Protein AF-A0A6V8E7A0-F1 (afdb_monomer_lite)

Radius of gyration: 18.8 Å; chains: 1; bounding box: 48×37×52 Å

pLDDT: mean 93.4, std 9.04, range [53.56, 98.88]

Foldseek 3Di:
DDKDKDADDLFFNIKIKDKDKDKDFADLVRLCPDFLSVVQNSPQRIKIKIKIWMWTHTQFLQAWIKIKMKMKMAGDVNPDVRRIAIWMWMFTAHLFDDLVLLLLLQVLLVVLQVVAPLHDSVVQQVVQLVQQADVVVLFGLHLGTGTDDRRAPPHDVRRVSSRVSSVVCPCVSRVVRSVVGSPDDDDPVSSLSSQASLVSQVSCLVPRDPQLVVQVVDPHDNCRSCSNRRPHHDDDDPDDDDPPDSSVVRRVCRNPHDDSNPD

Structure (mmCIF, N/CA/C/O backbone):
data_AF-A0A6V8E7A0-F1
#
_entry.id   AF-A0A6V8E7A0-F1
#
loop_
_atom_site.group_PDB
_atom_site.id
_atom_site.type_symbol
_atom_site.label_atom_id
_atom_site.label_alt_id
_atom_site.label_comp_id
_atom_site.label_asym_id
_atom_site.label_entity_id
_atom_site.label_seq_id
_atom_site.pdbx_PDB_ins_code
_atom_site.Cartn_x
_atom_site.Cartn_y
_atom_site.Cartn_z
_atom_site.occupancy
_atom_site.B_iso_or_equiv
_atom_site.auth_seq_id
_atom_site.auth_comp_id
_atom_site.auth_asym_id
_atom_site.auth_atom_id
_atom_site.pdbx_PDB_model_num
ATOM 1 N N . GLY A 1 1 ? 7.216 16.817 -10.786 1.00 86.50 1 GLY A N 1
ATOM 2 C CA . GLY A 1 1 ? 6.056 16.052 -10.280 1.00 86.50 1 GLY A CA 1
ATOM 3 C C . GLY A 1 1 ? 4.972 16.976 -9.750 1.00 86.50 1 GLY A C 1
ATOM 4 O O . GLY A 1 1 ? 5.206 18.176 -9.655 1.00 86.50 1 GLY A O 1
ATOM 5 N N . ARG A 1 2 ? 3.803 16.430 -9.405 1.00 93.44 2 ARG A N 1
ATOM 6 C CA . ARG A 1 2 ? 2.660 17.129 -8.805 1.00 93.44 2 ARG A CA 1
ATOM 7 C C . ARG A 1 2 ? 2.172 16.344 -7.589 1.00 93.44 2 ARG A C 1
ATOM 9 O O . ARG A 1 2 ? 1.739 15.207 -7.730 1.00 93.44 2 ARG A O 1
ATOM 16 N N . SER A 1 3 ? 2.207 16.973 -6.421 1.00 93.94 3 SER A N 1
ATOM 17 C CA . SER A 1 3 ? 1.626 16.429 -5.192 1.00 93.94 3 SER A CA 1
ATOM 18 C C . SER A 1 3 ? 0.247 17.027 -4.961 1.00 93.94 3 SER A C 1
ATOM 20 O O . SER A 1 3 ? 0.091 18.248 -5.020 1.00 93.94 3 SER A O 1
ATOM 22 N N . ARG A 1 4 ? -0.747 16.183 -4.692 1.00 96.06 4 ARG A N 1
ATOM 23 C CA . ARG A 1 4 ? -2.067 16.595 -4.208 1.00 96.06 4 ARG A CA 1
ATOM 24 C C . ARG A 1 4 ? -2.246 15.993 -2.829 1.00 96.06 4 ARG A C 1
ATOM 26 O O . ARG A 1 4 ? -2.329 14.778 -2.713 1.00 96.06 4 ARG A O 1
ATOM 33 N N . VAL A 1 5 ? -2.250 16.836 -1.807 1.00 93.62 5 VAL A N 1
ATOM 34 C CA . VAL A 1 5 ? -2.365 16.415 -0.411 1.00 93.62 5 VAL A CA 1
ATOM 35 C C . VAL A 1 5 ? -3.463 17.236 0.235 1.00 93.62 5 VAL A C 1
ATOM 37 O O . VAL A 1 5 ? -3.542 18.442 -0.005 1.00 93.62 5 VAL A O 1
ATOM 40 N N . PHE A 1 6 ? -4.288 16.592 1.047 1.00 93.56 6 PHE A N 1
ATOM 41 C CA . PHE A 1 6 ? -5.144 17.283 1.999 1.00 93.56 6 PHE A CA 1
ATOM 42 C C . PHE A 1 6 ? -5.157 16.528 3.328 1.00 93.56 6 PHE A C 1
ATOM 44 O O . PHE A 1 6 ? -4.848 15.335 3.388 1.00 93.56 6 PHE A O 1
ATOM 51 N N . SER A 1 7 ? -5.501 17.250 4.384 1.00 93.06 7 SER A N 1
ATOM 52 C CA . SER A 1 7 ? -5.596 16.749 5.752 1.00 93.06 7 SER A CA 1
ATOM 53 C C . SER A 1 7 ? -6.877 17.281 6.384 1.00 93.06 7 SER A C 1
ATOM 55 O O . SER A 1 7 ? -7.440 18.253 5.884 1.00 93.06 7 SER A O 1
ATOM 57 N N . GLU A 1 8 ? -7.302 16.657 7.480 1.00 92.50 8 GLU A N 1
ATOM 58 C CA . GLU A 1 8 ? -8.438 17.100 8.301 1.00 92.50 8 GLU A CA 1
ATOM 59 C C . GLU A 1 8 ? -9.783 17.103 7.546 1.00 92.50 8 GLU A C 1
ATOM 61 O O . GLU A 1 8 ? -10.647 17.942 7.786 1.00 92.50 8 GLU A O 1
ATOM 66 N N . GLY A 1 9 ? -9.975 16.156 6.620 1.00 94.38 9 GLY A N 1
ATOM 67 C CA . GLY A 1 9 ? -11.267 15.936 5.969 1.00 94.38 9 GLY A CA 1
ATOM 68 C C . GLY A 1 9 ? -12.197 15.031 6.781 1.00 94.38 9 GLY A C 1
ATOM 69 O O . GLY A 1 9 ? -11.761 14.275 7.647 1.00 94.38 9 GLY A O 1
ATOM 70 N N . GLU A 1 10 ? -13.492 15.064 6.454 1.00 95.06 10 GLU A N 1
ATOM 71 C CA . GLU A 1 10 ? -14.517 14.259 7.141 1.00 95.06 10 GLU A CA 1
ATOM 72 C C . GLU A 1 10 ? -14.332 12.749 6.918 1.00 95.06 10 GLU A C 1
ATOM 74 O O . GLU A 1 10 ? -14.454 11.952 7.846 1.00 95.06 10 GLU A O 1
ATOM 79 N N . VAL A 1 11 ? -14.010 12.352 5.682 1.00 97.00 11 VAL A N 1
ATOM 80 C CA . VAL A 1 11 ? -13.816 10.940 5.307 1.00 97.00 11 VAL A CA 1
ATOM 81 C C . VAL A 1 11 ? -12.362 10.519 5.471 1.00 97.00 11 VAL A C 1
ATOM 83 O O . VAL A 1 11 ? -12.075 9.472 6.050 1.00 97.00 11 VAL A O 1
ATOM 86 N N . PHE A 1 12 ? -11.438 11.337 4.974 1.00 97.69 12 PHE A N 1
ATOM 87 C CA . PHE A 1 12 ? -10.007 11.081 5.052 1.00 97.69 12 PHE A CA 1
ATOM 88 C C . PHE A 1 12 ? -9.359 12.059 6.018 1.00 97.69 12 PHE A C 1
ATOM 90 O O . PHE A 1 12 ? -9.397 13.271 5.813 1.00 97.69 12 PHE A O 1
ATOM 97 N N . GLU A 1 13 ? -8.711 11.514 7.042 1.00 94.81 13 GLU A N 1
ATOM 98 C CA . GLU A 1 13 ? -7.960 12.318 8.006 1.00 94.81 13 GLU A CA 1
ATOM 99 C C . GLU A 1 13 ? -6.702 12.910 7.359 1.00 94.81 13 GLU A C 1
ATOM 101 O O . GLU A 1 13 ? -6.292 14.031 7.654 1.00 94.81 13 GLU A O 1
ATOM 106 N N . LYS A 1 14 ? -6.113 12.154 6.432 1.00 95.81 14 LYS A N 1
ATOM 107 C CA . LYS A 1 14 ? -5.076 12.598 5.512 1.00 95.81 14 LYS A CA 1
ATOM 108 C C . LYS A 1 14 ? -5.276 11.851 4.204 1.00 95.81 14 LYS A C 1
ATOM 110 O O . LYS A 1 14 ? -5.764 10.728 4.196 1.00 95.81 14 LYS A O 1
ATOM 115 N N . ALA A 1 15 ? -4.894 12.455 3.098 1.00 96.62 15 ALA A N 1
ATOM 116 C CA . ALA A 1 15 ? -4.819 11.771 1.823 1.00 96.62 15 ALA A CA 1
ATOM 117 C C . ALA A 1 15 ? -3.755 12.443 0.978 1.00 96.62 15 ALA A C 1
ATOM 119 O O . ALA A 1 15 ? -3.679 13.674 0.919 1.00 96.62 15 ALA A O 1
ATOM 120 N N . GLY A 1 16 ? -2.955 11.643 0.289 1.00 97.12 16 GLY A N 1
ATOM 121 C CA . GLY A 1 16 ? -2.074 12.175 -0.728 1.00 97.12 16 GLY A CA 1
ATOM 122 C C . GLY A 1 16 ? -2.023 11.298 -1.958 1.00 97.12 16 GLY A C 1
ATOM 123 O O . GLY A 1 16 ? -2.021 10.074 -1.880 1.00 97.12 16 GLY A O 1
ATOM 124 N N . VAL A 1 17 ? -1.981 11.973 -3.100 1.00 97.56 17 VAL A N 1
ATOM 125 C CA . VAL A 1 17 ? -1.836 11.395 -4.430 1.00 97.56 17 VAL A CA 1
ATOM 126 C C . VAL A 1 17 ? -0.738 12.183 -5.128 1.00 97.56 17 VAL A C 1
ATOM 128 O O . VAL A 1 17 ? -0.879 13.373 -5.428 1.00 97.56 17 VAL A O 1
ATOM 131 N N . ASN A 1 18 ? 0.390 11.523 -5.343 1.00 95.38 18 ASN A N 1
ATOM 132 C CA . ASN A 1 18 ? 1.596 12.107 -5.896 1.00 95.38 18 ASN A CA 1
ATOM 133 C C . ASN A 1 18 ? 1.864 11.529 -7.276 1.00 95.38 18 ASN A C 1
ATOM 135 O O . ASN A 1 18 ? 1.834 10.319 -7.462 1.00 95.38 18 ASN A O 1
ATOM 139 N N . VAL A 1 19 ? 2.209 12.405 -8.214 1.00 95.50 19 VAL A N 1
ATOM 140 C CA . VAL A 1 19 ? 2.818 12.026 -9.487 1.00 95.50 19 VAL A CA 1
ATOM 141 C C . VAL A 1 19 ? 4.234 12.576 -9.520 1.00 95.50 19 VAL A C 1
ATOM 143 O O . VAL A 1 19 ? 4.449 13.773 -9.306 1.00 95.50 19 VAL A O 1
ATOM 146 N N . SER A 1 20 ? 5.215 11.735 -9.806 1.00 91.12 20 SER A N 1
ATOM 147 C CA . SER A 1 20 ? 6.605 12.135 -10.005 1.00 91.12 20 SER A CA 1
ATOM 148 C C . SER A 1 20 ? 7.031 11.882 -11.449 1.00 91.12 20 SER A C 1
ATOM 150 O O . SER A 1 20 ? 6.577 10.956 -12.111 1.00 91.12 20 SER A O 1
ATOM 152 N N . VAL A 1 21 ? 7.889 12.770 -11.942 1.00 92.50 21 VAL A N 1
ATOM 153 C CA . VAL A 1 21 ? 8.619 12.628 -13.202 1.00 92.50 21 VAL A CA 1
ATOM 154 C C . VAL A 1 21 ? 10.008 13.143 -12.874 1.00 92.50 21 VAL A C 1
ATOM 156 O O . VAL A 1 21 ? 10.140 14.300 -12.454 1.00 92.50 21 VAL A O 1
ATOM 159 N N . VAL A 1 22 ? 10.993 12.259 -12.933 1.00 87.94 22 VAL A N 1
ATOM 160 C CA . VAL A 1 22 ? 12.374 12.497 -12.524 1.00 87.94 22 VAL A CA 1
ATOM 161 C C . VAL A 1 22 ? 13.272 12.013 -13.647 1.00 87.94 22 VAL A C 1
ATOM 163 O O . VAL A 1 22 ? 13.072 10.932 -14.186 1.00 87.94 22 VAL A O 1
ATOM 166 N N . GLN A 1 23 ? 14.259 12.826 -13.986 1.00 90.06 23 GLN A N 1
ATOM 167 C CA . GLN A 1 23 ? 15.287 12.496 -14.959 1.00 90.06 23 GLN A CA 1
ATOM 168 C C . GLN A 1 23 ? 16.629 12.972 -14.417 1.00 90.06 23 GLN A C 1
ATOM 170 O O . GLN A 1 23 ? 16.686 13.963 -13.679 1.00 90.06 23 GLN A O 1
ATOM 175 N N . GLY A 1 24 ? 17.701 12.281 -14.772 1.00 87.25 24 GLY A N 1
ATOM 176 C CA . GLY A 1 24 ? 19.039 12.660 -14.343 1.00 87.25 24 GLY A CA 1
ATOM 177 C C . GLY A 1 24 ? 20.076 11.615 -14.702 1.00 87.25 24 GLY A C 1
ATOM 178 O O . GLY A 1 24 ? 19.867 10.797 -15.591 1.00 87.25 24 GLY A O 1
ATOM 179 N N . THR A 1 25 ? 21.193 11.643 -13.981 1.00 86.94 25 THR A N 1
ATOM 180 C CA . THR A 1 25 ? 22.293 10.692 -14.140 1.00 86.94 25 THR A CA 1
ATOM 181 C C . THR A 1 25 ? 22.510 9.961 -12.819 1.00 86.94 25 THR A C 1
ATOM 183 O O . THR A 1 25 ? 22.697 10.600 -11.782 1.00 86.94 25 THR A O 1
ATOM 186 N N . LEU A 1 26 ? 22.461 8.631 -12.841 1.00 81.38 26 LEU A N 1
ATOM 187 C CA . LEU A 1 26 ? 22.781 7.779 -11.700 1.00 81.38 26 LEU A CA 1
ATOM 188 C C . LEU A 1 26 ? 24.286 7.798 -11.422 1.00 81.38 26 LEU A C 1
ATOM 190 O O . LEU A 1 26 ? 25.104 7.914 -12.334 1.00 81.38 26 LEU A O 1
ATOM 194 N N . SER A 1 27 ? 24.668 7.613 -10.158 1.00 80.81 27 SER A N 1
ATOM 195 C CA . SER A 1 27 ? 26.037 7.199 -9.853 1.00 80.81 27 SER A CA 1
ATOM 196 C C . SER A 1 27 ? 26.246 5.737 -10.283 1.00 80.81 27 SER A C 1
ATOM 198 O O . SER A 1 27 ? 25.284 4.963 -10.266 1.00 80.81 27 SER A O 1
ATOM 200 N N . PRO A 1 28 ? 27.481 5.309 -10.607 1.00 80.12 28 PRO A N 1
ATOM 201 C CA . PRO A 1 28 ? 27.764 3.906 -10.922 1.00 80.12 28 PRO A CA 1
ATOM 202 C C . PRO A 1 28 ? 27.319 2.931 -9.819 1.00 80.12 28 PRO A C 1
ATOM 204 O O . PRO A 1 28 ? 26.808 1.854 -10.105 1.00 80.12 28 PRO A O 1
ATOM 207 N N . GLU A 1 29 ? 27.444 3.332 -8.548 1.00 77.88 29 GLU A N 1
ATOM 208 C CA . GLU A 1 29 ? 26.991 2.526 -7.408 1.00 77.88 29 GLU A CA 1
ATOM 209 C C . GLU A 1 29 ? 25.461 2.384 -7.363 1.00 77.88 29 GLU A C 1
ATOM 211 O O . GLU A 1 29 ? 24.952 1.297 -7.096 1.00 77.88 29 GLU A O 1
ATOM 216 N N . ALA A 1 30 ? 24.720 3.468 -7.627 1.00 74.88 30 ALA A N 1
ATOM 217 C CA . ALA A 1 30 ? 23.263 3.416 -7.691 1.00 74.88 30 ALA A CA 1
ATOM 218 C C . ALA A 1 30 ? 22.803 2.556 -8.875 1.00 74.88 30 ALA A C 1
ATOM 220 O O . ALA A 1 30 ? 21.920 1.722 -8.708 1.00 74.88 30 ALA A O 1
ATOM 221 N N . ALA A 1 31 ? 23.448 2.701 -10.037 1.00 74.81 31 ALA A N 1
ATOM 222 C CA . ALA A 1 31 ? 23.161 1.904 -11.225 1.00 74.81 31 ALA A CA 1
ATOM 223 C C . ALA A 1 31 ? 23.336 0.398 -10.977 1.00 74.81 31 ALA A C 1
ATOM 225 O O . ALA A 1 31 ? 22.479 -0.371 -11.392 1.00 74.81 31 ALA A O 1
ATOM 226 N N . ALA A 1 32 ? 24.373 -0.020 -10.244 1.00 73.06 32 ALA A N 1
ATOM 227 C CA . ALA A 1 32 ? 24.625 -1.430 -9.931 1.00 73.06 32 ALA A CA 1
ATOM 228 C C . ALA A 1 32 ? 23.603 -2.063 -8.964 1.00 73.06 32 ALA A C 1
ATOM 230 O O . ALA A 1 32 ? 23.491 -3.283 -8.912 1.00 73.06 32 ALA A O 1
ATOM 231 N N . LYS A 1 33 ? 22.878 -1.254 -8.178 1.00 70.69 33 LYS A N 1
ATOM 232 C CA . LYS A 1 33 ? 21.882 -1.726 -7.194 1.00 70.69 33 LYS A CA 1
ATOM 233 C C . LYS A 1 33 ? 20.444 -1.717 -7.722 1.00 70.69 33 LYS A C 1
ATOM 235 O O . LYS A 1 33 ? 19.546 -2.168 -7.016 1.00 70.69 33 LYS A O 1
ATOM 240 N N . MET A 1 34 ? 20.210 -1.149 -8.902 1.00 68.12 34 MET A N 1
ATOM 241 C CA . MET A 1 34 ? 18.874 -1.003 -9.486 1.00 68.12 34 MET A CA 1
ATOM 242 C C . MET A 1 34 ? 18.511 -2.232 -10.326 1.00 68.12 34 MET A C 1
ATOM 244 O O . MET A 1 34 ? 19.397 -2.887 -10.875 1.00 68.12 34 MET A O 1
ATOM 248 N N . GLY A 1 35 ? 17.213 -2.521 -10.457 1.00 62.09 35 GLY A N 1
ATOM 249 C CA . GLY A 1 35 ? 16.700 -3.544 -11.374 1.00 62.09 35 GLY A CA 1
ATOM 250 C C . GLY A 1 35 ? 17.231 -3.341 -12.795 1.00 62.09 35 GLY A C 1
ATOM 251 O O . GLY A 1 35 ? 17.278 -2.206 -13.275 1.00 62.09 35 GLY A O 1
ATOM 252 N N . GLY A 1 36 ? 17.733 -4.413 -13.420 1.00 56.69 36 GLY A N 1
ATOM 253 C CA . GLY A 1 36 ? 18.429 -4.365 -14.718 1.00 56.69 36 GLY A CA 1
ATOM 254 C C . GLY A 1 36 ? 19.860 -3.797 -14.686 1.00 56.69 36 GLY A C 1
ATOM 255 O O . GLY A 1 36 ? 20.593 -3.864 -15.668 1.00 56.69 36 GLY A O 1
ATOM 256 N N . GLY A 1 37 ? 20.314 -3.281 -13.540 1.00 53.56 37 GLY A N 1
ATOM 257 C CA . GLY A 1 37 ? 21.642 -2.695 -13.347 1.00 53.56 37 GLY A CA 1
ATOM 258 C C . GLY A 1 37 ? 22.810 -3.656 -13.554 1.00 53.56 37 GLY A C 1
ATOM 259 O O . GLY A 1 37 ? 23.876 -3.230 -13.997 1.00 53.56 37 GLY A O 1
ATOM 260 N N . HIS A 1 38 ? 22.589 -4.942 -13.277 1.00 57.22 38 HIS A N 1
ATOM 261 C CA . HIS A 1 38 ? 23.569 -6.004 -13.499 1.00 57.22 38 HIS A CA 1
ATOM 262 C C . HIS A 1 38 ? 23.823 -6.302 -14.981 1.00 57.22 38 HIS A C 1
ATOM 264 O O . HIS A 1 38 ? 24.894 -6.797 -15.304 1.00 57.22 38 HIS A O 1
ATOM 270 N N . GLU A 1 39 ? 22.870 -6.003 -15.866 1.00 61.19 39 GLU A N 1
ATOM 271 C CA . GLU A 1 39 ? 22.936 -6.367 -17.289 1.00 61.19 39 GLU A CA 1
ATOM 272 C C . GLU A 1 39 ? 23.601 -5.265 -18.146 1.00 61.19 39 GLU A C 1
ATOM 274 O O . GLU A 1 39 ? 24.005 -5.526 -19.273 1.00 61.19 39 GLU A O 1
ATOM 279 N N . LEU A 1 40 ? 23.776 -4.045 -17.609 1.00 63.25 40 LEU A N 1
ATOM 280 C CA . LEU A 1 40 ? 24.233 -2.861 -18.366 1.00 63.25 40 LEU A CA 1
ATOM 281 C C . LEU A 1 40 ? 25.674 -2.398 -18.054 1.00 63.25 40 LEU A C 1
ATOM 283 O O . LEU A 1 40 ? 26.078 -1.326 -18.511 1.00 63.25 40 LEU A O 1
ATOM 287 N N . ASP A 1 41 ? 26.442 -3.145 -17.247 1.00 64.12 41 ASP A N 1
ATOM 288 C CA . ASP A 1 41 ? 27.879 -2.931 -16.942 1.00 64.12 41 ASP A CA 1
ATOM 289 C C . ASP A 1 41 ? 28.304 -1.477 -16.603 1.00 64.12 41 ASP A C 1
ATOM 291 O O . ASP A 1 41 ? 29.446 -1.062 -16.802 1.00 64.12 41 ASP A O 1
ATOM 295 N N . GLY A 1 42 ? 27.388 -0.658 -16.075 1.00 61.91 42 GLY A N 1
ATOM 296 C CA . GLY A 1 42 ? 27.650 0.752 -15.747 1.00 61.91 42 GLY A CA 1
ATOM 297 C C . GLY A 1 42 ? 27.738 1.710 -16.948 1.00 61.91 42 GLY A C 1
ATOM 298 O O . GLY A 1 42 ? 28.048 2.886 -16.751 1.00 61.91 42 GLY A O 1
ATOM 299 N N . SER A 1 43 ? 27.431 1.245 -18.162 1.00 63.81 43 SER A N 1
ATOM 300 C CA . SER A 1 43 ? 27.161 2.096 -19.332 1.00 63.81 43 SER A CA 1
ATOM 301 C C . SER A 1 43 ? 25.764 2.732 -19.233 1.00 63.81 43 SER A C 1
ATOM 303 O O . SER A 1 43 ? 24.930 2.242 -18.479 1.00 63.81 43 SER A O 1
ATOM 305 N N . ASP A 1 44 ? 25.514 3.863 -19.899 1.00 69.50 44 ASP A N 1
ATOM 306 C CA . ASP A 1 44 ? 24.230 4.591 -19.880 1.00 69.50 44 ASP A CA 1
ATOM 307 C C . ASP A 1 44 ? 23.670 4.876 -18.476 1.00 69.50 44 ASP A C 1
ATOM 309 O O . ASP A 1 44 ? 22.739 4.253 -17.953 1.00 69.50 44 ASP A O 1
ATOM 313 N N . LEU A 1 45 ? 24.300 5.856 -17.826 1.00 81.12 45 LEU A N 1
ATOM 314 C CA . LEU A 1 45 ? 23.933 6.319 -16.488 1.00 81.12 45 LEU A CA 1
ATOM 315 C C . LEU A 1 45 ? 22.764 7.311 -16.497 1.00 81.12 45 LEU A C 1
ATOM 317 O O . LEU A 1 45 ? 22.261 7.645 -15.425 1.00 81.12 45 LEU A O 1
ATOM 321 N N . SER A 1 46 ? 22.331 7.806 -17.660 1.00 87.94 46 SER A N 1
ATOM 322 C CA . SER A 1 46 ? 21.102 8.596 -17.739 1.00 87.94 46 SER A CA 1
ATOM 323 C C . SER A 1 46 ? 19.907 7.724 -17.381 1.00 87.94 46 SER A C 1
ATOM 325 O O . SER A 1 46 ? 19.832 6.572 -17.803 1.00 87.94 46 SER A O 1
ATOM 327 N N . PHE A 1 47 ? 18.979 8.270 -16.607 1.00 88.94 47 PHE A N 1
ATOM 328 C CA . PHE A 1 47 ? 17.757 7.576 -16.238 1.00 88.94 47 PHE A CA 1
ATOM 329 C C . PHE A 1 47 ? 16.544 8.489 -16.332 1.00 88.94 47 PHE A C 1
ATOM 331 O O . PHE A 1 47 ? 16.638 9.709 -16.145 1.00 88.94 47 PHE A O 1
ATOM 338 N N . PHE A 1 48 ? 15.401 7.854 -16.532 1.00 91.50 48 PHE A N 1
ATOM 339 C CA . PHE A 1 48 ? 14.084 8.438 -16.401 1.00 91.50 48 PHE A CA 1
ATOM 340 C C . PHE A 1 48 ? 13.240 7.563 -15.474 1.00 91.50 48 PHE A C 1
ATOM 342 O O . PHE A 1 48 ? 13.291 6.336 -15.510 1.00 91.50 48 PHE A O 1
ATOM 349 N N . ALA A 1 49 ? 12.478 8.207 -14.598 1.00 91.31 49 ALA A N 1
ATOM 350 C CA . ALA A 1 49 ? 11.556 7.548 -13.694 1.00 91.31 49 ALA A CA 1
ATOM 351 C C . ALA A 1 49 ? 10.271 8.362 -13.592 1.00 91.31 49 ALA A C 1
ATOM 353 O O . ALA A 1 49 ? 10.293 9.568 -13.317 1.00 91.31 49 ALA A O 1
ATOM 354 N N . THR A 1 50 ? 9.131 7.701 -13.742 1.00 95.06 50 THR A N 1
ATOM 355 C CA . THR A 1 50 ? 7.830 8.309 -13.480 1.00 95.06 50 THR A CA 1
ATOM 356 C C . THR A 1 50 ? 6.955 7.367 -12.684 1.00 95.06 50 THR A C 1
ATOM 358 O O . THR A 1 50 ? 7.103 6.151 -12.751 1.00 95.06 50 THR A O 1
ATOM 361 N N . GLY A 1 51 ? 6.042 7.919 -11.899 1.00 95.19 51 GLY A N 1
ATOM 362 C CA . GLY A 1 51 ? 5.066 7.093 -11.223 1.00 95.19 51 GLY A CA 1
ATOM 363 C C . GLY A 1 51 ? 3.999 7.883 -10.504 1.00 95.19 51 GLY A C 1
ATOM 364 O O . GLY A 1 51 ? 4.143 9.077 -10.224 1.00 95.19 51 GLY A O 1
ATOM 365 N N . LEU A 1 52 ? 2.931 7.165 -10.189 1.00 95.88 52 LEU A N 1
ATOM 366 C CA . LEU A 1 52 ? 1.877 7.573 -9.287 1.00 95.88 52 LEU A CA 1
ATOM 367 C C . LEU A 1 52 ? 2.052 6.824 -7.966 1.00 95.88 52 LEU A C 1
ATOM 369 O O . LEU A 1 52 ? 2.315 5.625 -7.951 1.00 95.88 52 LEU A O 1
ATOM 373 N N . SER A 1 53 ? 1.903 7.517 -6.845 1.00 94.88 53 SER A N 1
ATOM 374 C CA . SER A 1 53 ? 1.815 6.896 -5.525 1.00 94.88 53 SER A CA 1
ATOM 375 C C . SER A 1 53 ? 0.741 7.588 -4.705 1.00 94.88 53 SER A C 1
ATOM 377 O O . SER A 1 53 ? 0.657 8.820 -4.699 1.00 94.88 53 SER A O 1
ATOM 379 N N . LEU A 1 54 ? -0.077 6.804 -4.014 1.00 97.44 54 LEU A N 1
ATOM 380 C CA . LEU A 1 54 ? -1.102 7.301 -3.112 1.00 97.44 54 LEU A CA 1
ATOM 381 C C . LEU A 1 54 ? -1.096 6.544 -1.794 1.00 97.44 54 LEU A C 1
ATOM 383 O O . LEU A 1 54 ? -0.789 5.354 -1.744 1.00 97.44 54 LEU A O 1
ATOM 387 N N . VAL A 1 55 ? -1.476 7.256 -0.739 1.00 98.12 55 VAL A N 1
ATOM 388 C CA . VAL A 1 55 ? -1.818 6.690 0.565 1.00 98.12 55 VAL A CA 1
ATOM 389 C C . VAL A 1 55 ? -3.020 7.463 1.083 1.00 98.12 55 VAL A C 1
ATOM 391 O O . VAL A 1 55 ? -2.974 8.694 1.175 1.00 98.12 55 VAL A O 1
ATOM 394 N N . LEU A 1 56 ? -4.098 6.749 1.403 1.00 98.19 56 LEU A N 1
ATOM 395 C CA . LEU A 1 56 ? -5.363 7.349 1.831 1.00 98.19 56 LEU A CA 1
ATOM 396 C C . LEU A 1 56 ? -5.774 6.787 3.201 1.00 98.19 56 LEU A C 1
ATOM 398 O O . LEU A 1 56 ? -6.447 5.761 3.241 1.00 98.19 56 LEU A O 1
ATOM 402 N N . PRO A 1 57 ? -5.349 7.394 4.327 1.00 97.94 57 PRO A N 1
ATOM 403 C CA . PRO A 1 57 ? -5.825 7.014 5.658 1.00 97.94 57 PRO A CA 1
ATOM 404 C C . PRO A 1 57 ? -7.218 7.594 5.978 1.00 97.94 57 PRO A C 1
ATOM 406 O O . PRO A 1 57 ? -7.349 8.809 6.182 1.00 97.94 57 PRO A O 1
ATOM 409 N N . PRO A 1 58 ? -8.277 6.768 6.097 1.00 98.19 58 PRO A N 1
ATOM 410 C CA . PRO A 1 58 ? -9.596 7.251 6.481 1.00 98.19 58 PRO A CA 1
ATOM 411 C C . PRO A 1 58 ? -9.629 7.705 7.936 1.00 98.19 58 PRO A C 1
ATOM 413 O O . PRO A 1 58 ? -8.856 7.238 8.779 1.00 98.19 58 PRO A O 1
ATOM 416 N N . HIS A 1 59 ? -10.570 8.590 8.247 1.00 97.81 59 HIS A N 1
ATOM 417 C CA . HIS A 1 59 ? -10.863 8.985 9.616 1.00 97.81 59 HIS A CA 1
ATOM 418 C C . HIS A 1 59 ? -11.539 7.845 10.398 1.00 97.81 59 HIS A C 1
ATOM 420 O O . HIS A 1 59 ? -11.155 7.577 11.536 1.00 97.81 59 HIS A O 1
ATOM 426 N N . ASN A 1 60 ? -12.497 7.137 9.797 1.00 98.56 60 ASN A N 1
ATOM 427 C CA . ASN A 1 60 ? -13.242 6.066 10.463 1.00 98.56 60 ASN A CA 1
ATOM 428 C C . ASN A 1 60 ? -12.383 4.788 10.628 1.00 98.56 60 ASN A C 1
ATOM 430 O O . ASN A 1 60 ? -11.831 4.326 9.630 1.00 98.56 60 ASN A O 1
ATOM 434 N N . PRO A 1 61 ? -12.261 4.190 11.834 1.00 98.69 61 PRO A N 1
ATOM 435 C CA . PRO A 1 61 ? -11.515 2.942 12.051 1.00 98.69 61 PRO A CA 1
ATOM 436 C C . PRO A 1 61 ? -12.050 1.740 11.258 1.00 98.69 61 PRO A C 1
ATOM 438 O O . PRO A 1 61 ? -11.289 0.811 10.996 1.00 98.69 61 PRO A O 1
ATOM 441 N N . MET A 1 62 ? -13.321 1.762 10.851 1.00 98.81 62 MET A N 1
ATOM 442 C CA . MET A 1 62 ? -13.918 0.700 10.036 1.00 98.81 62 MET A CA 1
ATOM 443 C C . MET A 1 62 ? -13.490 0.776 8.569 1.00 98.81 62 MET A C 1
ATOM 445 O O . MET A 1 62 ? -13.548 -0.224 7.862 1.00 98.81 62 MET A O 1
ATOM 449 N N . ALA A 1 63 ? -13.056 1.949 8.098 1.00 98.81 63 ALA A N 1
ATOM 450 C CA . ALA A 1 63 ? -12.595 2.135 6.731 1.00 98.81 63 ALA A CA 1
ATOM 451 C C . ALA A 1 63 ? -11.074 1.880 6.639 1.00 98.81 63 ALA A C 1
ATOM 453 O O . ALA A 1 63 ? -10.295 2.507 7.368 1.00 98.81 63 ALA A O 1
ATOM 454 N N . PRO A 1 64 ? -10.617 0.981 5.750 1.00 98.75 64 PRO A N 1
ATOM 455 C CA . PRO A 1 64 ? -9.208 0.623 5.655 1.00 98.75 64 PRO A CA 1
ATOM 456 C C . PRO A 1 64 ? -8.366 1.734 5.027 1.00 98.75 64 PRO A C 1
ATOM 458 O O . PRO A 1 64 ? -8.794 2.427 4.100 1.00 98.75 64 PRO A O 1
ATOM 461 N N . THR A 1 65 ? -7.121 1.854 5.490 1.00 98.81 65 THR A N 1
ATOM 462 C CA . THR A 1 65 ? -6.096 2.600 4.750 1.00 98.81 65 THR A CA 1
ATOM 463 C C . THR A 1 65 ? -5.762 1.838 3.477 1.00 98.81 65 THR A C 1
ATOM 465 O O . THR A 1 65 ? -5.641 0.617 3.511 1.00 98.81 65 THR A O 1
ATOM 468 N N . VAL A 1 66 ? -5.604 2.548 2.364 1.00 98.75 66 VAL A N 1
ATOM 469 C CA . VAL A 1 66 ? -5.162 1.958 1.096 1.00 98.75 66 VAL A CA 1
ATOM 470 C C . VAL A 1 66 ? -3.898 2.644 0.608 1.00 98.75 66 VAL A C 1
ATOM 472 O O . VAL A 1 66 ? -3.735 3.862 0.755 1.00 98.75 66 VAL A O 1
ATOM 475 N N . HIS A 1 67 ? -3.014 1.847 0.026 1.00 98.62 67 HIS A N 1
ATOM 476 C CA . HIS A 1 67 ? -1.845 2.304 -0.702 1.00 98.62 67 HIS A CA 1
ATOM 477 C C . HIS A 1 67 ? -1.911 1.782 -2.138 1.00 98.62 67 HIS A C 1
ATOM 479 O O . HIS A 1 67 ? -2.370 0.668 -2.394 1.00 98.62 67 HIS A O 1
ATOM 485 N N . ALA A 1 68 ? -1.453 2.600 -3.082 1.00 98.25 68 ALA A N 1
ATOM 486 C CA . ALA A 1 68 ? -1.165 2.145 -4.432 1.00 98.25 68 ALA A CA 1
ATOM 487 C C . ALA A 1 68 ? 0.064 2.865 -4.977 1.00 98.25 68 ALA A C 1
ATOM 489 O O . ALA A 1 68 ? 0.287 4.052 -4.709 1.00 98.25 68 ALA A O 1
ATOM 490 N N . ASN A 1 69 ? 0.843 2.154 -5.779 1.00 97.12 69 ASN A N 1
ATOM 491 C CA . ASN A 1 69 ? 1.943 2.714 -6.535 1.00 97.12 69 ASN A CA 1
ATOM 492 C C . ASN A 1 69 ? 2.001 2.067 -7.914 1.00 97.12 69 ASN A C 1
ATOM 494 O O . ASN A 1 69 ? 1.897 0.857 -8.018 1.00 97.12 69 ASN A O 1
ATOM 498 N N . TYR A 1 70 ? 2.225 2.868 -8.949 1.00 98.00 70 TYR A N 1
ATOM 499 C CA . TYR A 1 70 ? 2.478 2.400 -10.309 1.00 98.00 70 TYR A CA 1
ATOM 500 C C . TYR A 1 70 ? 3.588 3.256 -10.887 1.00 98.00 70 TYR A C 1
ATOM 502 O O . TYR A 1 70 ? 3.501 4.486 -10.847 1.00 98.00 70 TYR A O 1
ATOM 510 N N . ARG A 1 71 ? 4.666 2.632 -11.350 1.00 96.38 71 ARG A N 1
ATOM 511 C CA . ARG A 1 71 ? 5.877 3.331 -11.773 1.00 96.38 71 ARG A CA 1
ATOM 512 C C . ARG A 1 71 ? 6.521 2.663 -12.975 1.00 96.38 71 ARG A C 1
ATOM 514 O O . ARG A 1 71 ? 6.432 1.452 -13.157 1.00 96.38 71 ARG A O 1
ATOM 521 N N . TYR A 1 72 ? 7.201 3.495 -13.742 1.00 96.19 72 TYR A N 1
ATOM 522 C CA . TYR A 1 72 ? 8.054 3.125 -14.851 1.00 96.19 72 TYR A CA 1
ATOM 523 C C . TYR A 1 72 ? 9.451 3.675 -14.599 1.00 96.19 72 TYR A C 1
ATOM 525 O O . TYR A 1 72 ? 9.612 4.798 -14.098 1.00 96.19 72 TYR A O 1
ATOM 533 N N . PHE A 1 73 ? 10.445 2.884 -14.964 1.00 93.06 73 PHE A N 1
ATOM 534 C CA . PHE A 1 73 ? 11.841 3.258 -14.906 1.00 93.06 73 PHE A CA 1
ATOM 535 C C . PHE A 1 73 ? 12.533 2.851 -16.204 1.00 93.06 73 PHE A C 1
ATOM 537 O O . PHE A 1 73 ? 12.289 1.759 -16.710 1.00 93.06 73 PHE A O 1
ATOM 544 N N . GLU A 1 74 ? 13.420 3.708 -16.703 1.00 91.94 74 GLU A N 1
ATOM 545 C CA . GLU A 1 74 ? 14.317 3.384 -17.810 1.00 91.94 74 GLU A CA 1
ATOM 546 C C . GLU A 1 74 ? 15.697 4.028 -17.653 1.00 91.94 74 GLU A C 1
ATOM 548 O O . GLU A 1 74 ? 15.865 5.064 -16.999 1.00 91.94 74 GLU A O 1
ATOM 553 N N . ARG A 1 75 ? 16.691 3.409 -18.289 1.00 87.81 75 ARG A N 1
ATOM 554 C CA . ARG A 1 75 ? 18.057 3.908 -18.455 1.00 87.81 75 ARG A CA 1
ATOM 555 C C . ARG A 1 75 ? 18.384 4.085 -19.927 1.00 87.81 75 ARG A C 1
ATOM 557 O O . ARG A 1 75 ? 17.909 3.324 -20.763 1.00 87.81 75 ARG A O 1
ATOM 564 N N . GLY A 1 76 ? 19.245 5.057 -20.218 1.00 85.56 76 GLY A N 1
ATOM 565 C CA . GLY A 1 76 ? 19.619 5.369 -21.596 1.00 85.56 76 GLY A CA 1
ATOM 566 C C . GLY A 1 76 ? 18.397 5.777 -22.419 1.00 85.56 76 GLY A C 1
ATOM 567 O O . GLY A 1 76 ? 17.625 6.635 -21.992 1.00 85.56 76 GLY A O 1
ATOM 568 N N . ASP A 1 77 ? 18.246 5.152 -23.581 1.00 83.44 77 ASP A N 1
ATOM 569 C CA . ASP A 1 77 ? 17.083 5.250 -24.471 1.00 83.44 77 ASP A CA 1
ATOM 570 C C . ASP A 1 77 ? 16.007 4.184 -24.188 1.00 83.44 77 ASP A C 1
ATOM 572 O O . ASP A 1 77 ? 14.948 4.183 -24.814 1.00 83.44 77 ASP A O 1
ATOM 576 N N . GLY A 1 78 ? 16.251 3.286 -23.229 1.00 82.81 78 GLY A N 1
ATOM 577 C CA . GLY A 1 78 ? 15.342 2.199 -22.900 1.00 82.81 78 GLY A CA 1
ATOM 578 C C . GLY A 1 78 ? 15.274 1.095 -23.965 1.00 82.81 78 GLY A C 1
ATOM 579 O O . GLY A 1 78 ? 14.309 0.330 -23.938 1.00 82.81 78 GLY A O 1
ATOM 580 N N . GLU A 1 79 ? 16.221 1.021 -24.906 1.00 84.06 79 GLU A N 1
ATOM 581 C CA . GLU A 1 79 ? 16.235 0.014 -25.983 1.00 84.06 79 GLU A CA 1
ATOM 582 C C . GLU A 1 79 ? 17.046 -1.236 -25.614 1.00 84.06 79 GLU A C 1
ATOM 584 O O . GLU A 1 79 ? 16.763 -2.337 -26.089 1.00 84.06 79 GLU A O 1
ATOM 589 N N . ALA A 1 80 ? 18.051 -1.095 -24.744 1.00 83.31 80 ALA A N 1
ATOM 590 C CA . ALA A 1 80 ? 18.871 -2.221 -24.308 1.00 83.31 80 ALA A CA 1
ATOM 591 C C . ALA A 1 80 ? 18.072 -3.210 -23.438 1.00 83.31 80 ALA A C 1
ATOM 593 O O . ALA A 1 80 ? 17.183 -2.823 -22.672 1.00 83.31 80 ALA A O 1
ATOM 594 N N . GLU A 1 81 ? 18.412 -4.496 -23.510 1.00 81.75 81 GLU A N 1
ATOM 595 C CA . GLU A 1 81 ? 17.814 -5.514 -22.643 1.00 81.75 81 GLU A CA 1
ATOM 596 C C . GLU A 1 81 ? 18.060 -5.163 -21.165 1.00 81.75 81 GLU A C 1
ATOM 598 O O . GLU A 1 81 ? 19.151 -4.745 -20.782 1.00 81.75 81 GLU A O 1
ATOM 603 N N . GLY A 1 82 ? 17.009 -5.238 -20.346 1.00 81.69 82 GLY A N 1
ATOM 604 C CA . GLY A 1 82 ? 17.074 -4.871 -18.929 1.00 81.69 82 GLY A CA 1
ATOM 605 C C . GLY A 1 82 ? 17.137 -3.369 -18.632 1.00 81.69 82 GLY A C 1
ATOM 606 O O . GLY A 1 82 ? 17.143 -2.986 -17.465 1.00 81.69 82 GLY A O 1
ATOM 607 N N . SER A 1 83 ? 17.134 -2.497 -19.643 1.00 87.00 83 SER A N 1
ATOM 608 C CA . SER A 1 83 ? 17.200 -1.042 -19.437 1.00 87.00 83 SER A CA 1
ATOM 609 C C . SER A 1 83 ? 15.933 -0.410 -18.884 1.00 87.00 83 SER A C 1
ATOM 611 O O . SER A 1 83 ? 15.991 0.735 -18.444 1.00 87.00 83 SER A O 1
ATOM 613 N N . TRP A 1 84 ? 14.816 -1.131 -18.852 1.00 92.12 84 TRP A N 1
ATOM 614 C CA . TRP A 1 84 ? 13.536 -0.628 -18.378 1.00 92.12 84 TRP A CA 1
ATOM 615 C C . TRP A 1 84 ? 12.763 -1.696 -17.611 1.00 92.12 84 TRP A C 1
ATOM 617 O O . TRP A 1 84 ? 12.975 -2.897 -17.791 1.00 92.12 84 TRP A O 1
ATOM 627 N N . TRP A 1 85 ? 11.849 -1.243 -16.761 1.00 94.06 85 TRP A N 1
ATOM 628 C CA . TRP A 1 85 ? 10.890 -2.102 -16.078 1.00 94.06 85 TRP A CA 1
ATOM 629 C C . TRP A 1 85 ? 9.702 -1.293 -15.552 1.00 94.06 85 TRP A C 1
ATOM 631 O O . TRP A 1 85 ? 9.773 -0.077 -15.340 1.00 94.06 85 TRP A O 1
ATOM 641 N N . PHE A 1 86 ? 8.604 -2.002 -15.308 1.00 97.00 86 PHE A N 1
ATOM 642 C CA . PHE A 1 86 ? 7.453 -1.511 -14.567 1.00 97.00 86 PHE A CA 1
ATOM 643 C C . PHE A 1 86 ? 7.397 -2.122 -13.173 1.00 97.00 86 PHE A C 1
ATOM 645 O O . PHE A 1 86 ? 7.802 -3.258 -12.937 1.00 97.00 86 PHE A O 1
ATOM 652 N N . GLY A 1 87 ? 6.900 -1.346 -12.223 1.00 96.88 87 GLY A N 1
ATOM 653 C CA . GLY A 1 87 ? 6.674 -1.817 -10.869 1.00 96.88 87 GLY A CA 1
ATOM 654 C C . GLY A 1 87 ? 5.439 -1.166 -10.292 1.00 96.88 87 GLY A C 1
ATOM 655 O O . GLY A 1 87 ? 5.001 -0.103 -10.741 1.00 96.88 87 GLY A O 1
ATOM 656 N N . GLY A 1 88 ? 4.875 -1.786 -9.273 1.00 97.25 88 GLY A N 1
ATOM 657 C CA . GLY A 1 88 ? 3.687 -1.252 -8.656 1.00 97.25 88 GLY A CA 1
ATOM 658 C C . GLY A 1 88 ? 2.916 -2.252 -7.829 1.00 97.25 88 GLY A C 1
ATOM 659 O O . GLY A 1 88 ? 3.449 -3.256 -7.363 1.00 97.25 88 GLY A O 1
ATOM 660 N N . GLY A 1 89 ? 1.656 -1.915 -7.614 1.00 98.25 89 GLY A N 1
ATOM 661 C CA . GLY A 1 89 ? 0.739 -2.687 -6.810 1.00 98.25 89 GLY A CA 1
ATOM 662 C C . GLY A 1 89 ? -0.194 -1.805 -6.000 1.00 98.25 89 GLY A C 1
ATOM 663 O O . GLY A 1 89 ? -0.041 -0.581 -5.929 1.00 98.25 89 GLY A O 1
ATOM 664 N N . SER A 1 90 ? -1.150 -2.455 -5.356 1.00 98.69 90 SER A N 1
ATOM 665 C CA . SER A 1 90 ? -2.042 -1.834 -4.392 1.00 98.69 90 SER A CA 1
ATOM 666 C C . SER A 1 90 ? -2.294 -2.810 -3.260 1.00 98.69 90 SER A C 1
ATOM 668 O O . SER A 1 90 ? -2.400 -4.014 -3.491 1.00 98.69 90 SER A O 1
ATOM 670 N N . ASP A 1 91 ? -2.366 -2.285 -2.042 1.00 98.81 91 ASP A N 1
ATOM 671 C CA . ASP A 1 91 ? -2.558 -3.071 -0.833 1.00 98.81 91 ASP A CA 1
ATOM 672 C C . ASP A 1 91 ? -3.519 -2.384 0.142 1.00 98.81 91 ASP A C 1
ATOM 674 O O . ASP A 1 91 ? -3.631 -1.150 0.193 1.00 98.81 91 ASP A O 1
ATOM 678 N N . LEU 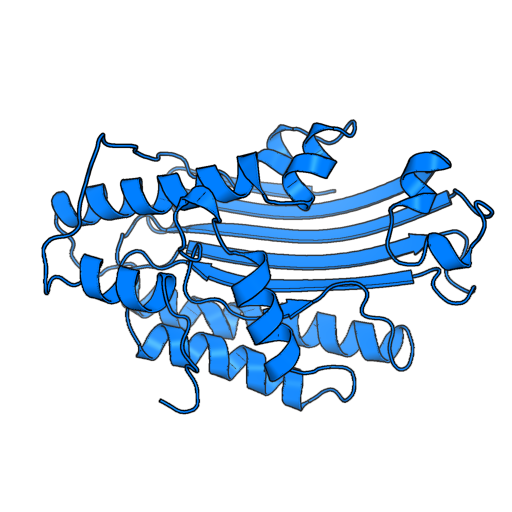A 1 92 ? -4.221 -3.212 0.916 1.00 98.88 92 LEU A N 1
ATOM 679 C CA . LEU A 1 92 ? -5.269 -2.797 1.836 1.00 98.88 92 LEU A CA 1
ATOM 680 C C . LEU A 1 92 ? -4.845 -3.035 3.291 1.00 98.88 92 LEU A C 1
ATOM 682 O O . LEU A 1 92 ? -4.440 -4.126 3.689 1.00 98.88 92 LEU A O 1
ATOM 686 N N . THR A 1 93 ? -4.965 -2.000 4.117 1.00 98.88 93 THR A N 1
ATOM 687 C CA . THR A 1 93 ? -4.557 -1.984 5.528 1.00 98.88 93 THR A CA 1
ATOM 688 C C . THR A 1 93 ? -5.760 -1.647 6.425 1.00 98.88 93 THR A C 1
ATOM 690 O O . THR A 1 93 ? -5.949 -0.486 6.814 1.00 98.88 93 THR A O 1
ATOM 693 N N . PRO A 1 94 ? -6.613 -2.634 6.755 1.00 98.81 94 PRO A N 1
ATOM 694 C CA . PRO A 1 94 ? -7.716 -2.445 7.693 1.00 98.81 94 PRO A CA 1
ATOM 695 C C . PRO A 1 94 ? -7.243 -2.298 9.144 1.00 98.81 94 PRO A C 1
ATOM 697 O O . PRO A 1 94 ? -6.194 -2.810 9.531 1.00 98.81 94 PRO A O 1
ATOM 700 N N . SER A 1 95 ? -8.050 -1.615 9.964 1.00 98.75 95 SER A N 1
ATOM 701 C CA . SER A 1 95 ? -7.951 -1.724 11.431 1.00 98.75 95 SER A CA 1
ATOM 702 C C . SER A 1 95 ? -8.902 -2.774 12.003 1.00 98.75 95 SER A C 1
ATOM 704 O O . SER A 1 95 ? -8.596 -3.353 13.035 1.00 98.75 95 SER A O 1
ATOM 706 N N . TYR A 1 96 ? -9.997 -3.070 11.307 1.00 98.81 96 TYR A N 1
ATOM 707 C CA . TYR A 1 96 ? -10.917 -4.162 11.617 1.00 98.81 96 TYR A CA 1
ATOM 708 C C . TYR A 1 96 ? -11.128 -5.000 10.364 1.00 98.81 96 TYR A C 1
ATOM 710 O O . TYR A 1 96 ? -11.259 -4.445 9.272 1.00 98.81 96 TYR A O 1
ATOM 718 N N . LEU A 1 97 ? -11.113 -6.324 10.511 1.00 98.69 97 LEU A N 1
ATOM 719 C CA . LEU A 1 97 ? -11.280 -7.227 9.381 1.00 98.69 97 LEU A CA 1
ATOM 720 C C . LEU A 1 97 ? -12.757 -7.310 8.977 1.00 98.69 97 LEU A C 1
ATOM 722 O O . LEU A 1 97 ? -13.599 -7.715 9.771 1.00 98.69 97 LEU A O 1
ATOM 726 N N . PHE A 1 98 ? -13.029 -6.993 7.715 1.00 98.69 98 PHE A N 1
ATOM 727 C CA . PHE A 1 98 ? -14.263 -7.341 7.018 1.00 98.69 98 PHE A CA 1
ATOM 728 C C . PHE A 1 98 ? -13.870 -8.245 5.854 1.00 98.69 98 PHE A C 1
ATOM 730 O O . PHE A 1 98 ? -13.209 -7.791 4.916 1.00 98.69 98 PHE A O 1
ATOM 737 N N . GLU A 1 99 ? -14.201 -9.533 5.936 1.00 98.38 99 GLU A N 1
ATOM 738 C CA . GLU A 1 99 ? -13.754 -10.513 4.939 1.00 98.38 99 GLU A CA 1
ATOM 739 C C . GLU A 1 99 ? -14.269 -10.158 3.542 1.00 98.38 99 GLU A C 1
ATOM 741 O O . GLU A 1 99 ? -13.520 -10.240 2.573 1.00 98.38 99 GLU A O 1
ATOM 746 N N . GLU A 1 100 ? -15.497 -9.647 3.438 1.00 98.62 100 GLU A N 1
ATOM 747 C CA . GLU A 1 100 ? -16.086 -9.213 2.173 1.00 98.62 100 GLU A CA 1
ATOM 748 C C . GLU A 1 100 ? -15.325 -8.051 1.512 1.00 98.62 100 GLU A C 1
ATOM 750 O O . GLU A 1 100 ? -15.329 -7.926 0.287 1.00 98.62 100 GLU A O 1
ATOM 755 N N . ASP A 1 101 ? -14.639 -7.213 2.297 1.00 98.81 101 ASP A N 1
ATOM 756 C CA . ASP A 1 101 ? -13.824 -6.121 1.764 1.00 98.81 101 ASP A CA 1
ATOM 757 C C . ASP A 1 101 ? -12.500 -6.649 1.212 1.00 98.81 101 ASP A C 1
ATOM 759 O O . ASP A 1 101 ? -12.079 -6.237 0.130 1.00 98.81 101 ASP A O 1
ATOM 763 N N . ALA A 1 102 ? -11.867 -7.590 1.920 1.00 98.75 102 ALA A N 1
ATOM 764 C CA . ALA A 1 102 ? -10.652 -8.245 1.449 1.00 98.75 102 ALA A CA 1
ATOM 765 C C . ALA A 1 102 ? -10.931 -9.065 0.179 1.00 98.75 102 ALA A C 1
ATOM 767 O O . ALA A 1 102 ? -10.227 -8.904 -0.817 1.00 98.75 102 ALA A O 1
ATOM 768 N N . VAL A 1 103 ? -12.008 -9.859 0.167 1.00 98.81 103 VAL A N 1
ATOM 769 C CA . VAL A 1 103 ? -12.455 -10.620 -1.010 1.00 98.81 103 VAL A CA 1
ATOM 770 C C . VAL A 1 103 ? -12.700 -9.685 -2.190 1.00 98.81 103 VAL A C 1
ATOM 772 O O . VAL A 1 103 ? -12.149 -9.921 -3.263 1.00 98.81 103 VAL A O 1
ATOM 775 N N . HIS A 1 104 ? -13.471 -8.603 -2.012 1.00 98.88 104 HIS A N 1
ATOM 776 C CA . HIS A 1 104 ? -13.745 -7.629 -3.079 1.00 98.88 104 HIS A CA 1
ATOM 777 C C . HIS A 1 104 ? -12.453 -7.045 -3.653 1.00 98.88 104 HIS A C 1
ATOM 779 O O . HIS A 1 104 ? -12.216 -7.117 -4.859 1.00 98.88 104 HIS A O 1
ATOM 785 N N . PHE A 1 105 ? -11.583 -6.526 -2.782 1.00 98.88 105 PHE A N 1
ATOM 786 C CA . PHE A 1 105 ? -10.323 -5.909 -3.187 1.00 98.88 105 PHE A CA 1
ATOM 787 C C . PHE A 1 105 ? -9.441 -6.882 -3.978 1.00 98.88 105 PHE A C 1
ATOM 789 O O . PHE A 1 105 ? -8.939 -6.543 -5.051 1.00 98.88 105 PHE A O 1
ATOM 796 N N . HIS A 1 106 ? -9.286 -8.110 -3.482 1.00 98.88 106 HIS A N 1
ATOM 797 C CA . HIS A 1 106 ? -8.487 -9.144 -4.133 1.00 98.88 106 HIS A CA 1
ATOM 798 C C . HIS A 1 106 ? -9.115 -9.634 -5.445 1.00 98.88 106 HIS A C 1
ATOM 800 O O . HIS A 1 106 ? -8.382 -9.878 -6.403 1.00 98.88 106 HIS A O 1
ATOM 806 N N . SER A 1 107 ? -10.445 -9.718 -5.524 1.00 98.81 107 SER A N 1
ATOM 807 C CA . SER A 1 107 ? -11.172 -10.151 -6.726 1.00 98.81 107 SER A CA 1
ATOM 808 C C . SER A 1 107 ? -10.985 -9.173 -7.881 1.00 98.81 107 SER A C 1
ATOM 810 O O . SER A 1 107 ? -10.729 -9.594 -9.007 1.00 98.81 107 SER A O 1
ATOM 812 N N . VAL A 1 108 ? -11.062 -7.867 -7.603 1.00 98.81 108 VAL A N 1
ATOM 813 C CA . VAL A 1 108 ? -10.865 -6.817 -8.615 1.00 98.81 108 VAL A CA 1
ATOM 814 C C . VAL A 1 108 ? -9.445 -6.871 -9.187 1.00 98.81 108 VAL A C 1
ATOM 816 O O . VAL A 1 108 ? -9.271 -6.851 -10.407 1.00 98.81 108 VAL A O 1
ATOM 819 N N . HIS A 1 109 ? -8.429 -7.016 -8.330 1.00 98.75 109 HIS A N 1
ATOM 820 C CA . HIS A 1 109 ? -7.039 -7.128 -8.781 1.00 98.75 109 HIS A CA 1
ATOM 821 C C . HIS A 1 109 ? -6.771 -8.432 -9.536 1.00 98.75 109 HIS A C 1
ATOM 823 O O . HIS A 1 109 ? -6.108 -8.396 -10.570 1.00 98.75 109 HIS A O 1
ATOM 829 N N . LYS A 1 110 ? -7.320 -9.569 -9.084 1.00 98.69 110 LYS A N 1
ATOM 830 C CA . LYS A 1 110 ? -7.197 -10.833 -9.820 1.00 98.69 110 LYS A CA 1
ATOM 831 C C . LYS A 1 110 ? -7.832 -10.731 -11.201 1.00 98.69 110 LYS A C 1
ATOM 833 O O . LYS A 1 110 ? -7.199 -11.102 -12.180 1.00 98.69 110 LYS A O 1
ATOM 838 N N . ALA A 1 111 ? -9.039 -10.175 -11.295 1.00 98.62 111 ALA A N 1
ATOM 839 C CA . ALA A 1 111 ? -9.715 -9.993 -12.573 1.00 98.62 111 ALA A CA 1
ATOM 840 C C . ALA A 1 111 ? -8.912 -9.102 -13.532 1.00 98.62 111 ALA A C 1
ATOM 842 O O . ALA A 1 111 ? -8.977 -9.314 -14.741 1.00 98.62 111 ALA A O 1
ATOM 843 N N . ALA A 1 112 ? -8.178 -8.108 -13.015 1.00 98.25 112 ALA A N 1
ATOM 844 C CA . ALA A 1 112 ? -7.244 -7.318 -13.808 1.00 98.25 112 ALA A CA 1
ATOM 845 C C . ALA A 1 112 ? -6.054 -8.163 -14.274 1.00 98.25 112 ALA A C 1
ATOM 847 O O . ALA A 1 112 ? -5.823 -8.232 -15.473 1.00 98.25 112 ALA A O 1
ATOM 848 N N . CYS A 1 113 ? -5.363 -8.871 -13.377 1.00 98.44 113 CYS A N 1
ATOM 849 C CA . CYS A 1 113 ? -4.258 -9.759 -13.752 1.00 98.44 113 CYS A CA 1
ATOM 850 C C . CYS A 1 113 ? -4.670 -10.811 -14.796 1.00 98.44 113 CYS A C 1
ATOM 852 O O . CYS A 1 113 ? -3.979 -10.973 -15.793 1.00 98.44 113 CYS A O 1
ATOM 854 N N . ASP A 1 114 ? -5.828 -11.456 -14.632 1.00 98.50 114 ASP A N 1
ATOM 855 C CA . ASP A 1 114 ? -6.316 -12.524 -15.519 1.00 98.50 114 ASP A CA 1
ATOM 856 C C . ASP A 1 114 ? -6.517 -12.071 -16.985 1.00 98.50 114 ASP A C 1
ATOM 858 O O . ASP A 1 114 ? -6.637 -12.910 -17.880 1.00 98.50 114 ASP A O 1
ATOM 862 N N . ARG A 1 115 ? -6.565 -10.757 -17.259 1.00 98.25 115 ARG A N 1
ATOM 863 C CA . ARG A 1 115 ? -6.677 -10.200 -18.620 1.00 98.25 115 ARG A CA 1
ATOM 864 C C . ARG A 1 115 ? -5.340 -10.073 -19.352 1.00 98.25 115 ARG A C 1
ATOM 866 O O . ARG A 1 115 ? -5.357 -9.824 -20.557 1.00 98.25 115 ARG A O 1
ATOM 873 N N . HIS A 1 116 ? -4.206 -10.230 -18.665 1.00 98.38 116 HIS A N 1
ATOM 874 C CA . HIS A 1 116 ? -2.878 -9.939 -19.213 1.00 98.38 116 HIS A CA 1
ATOM 875 C C . HIS A 1 116 ? -1.925 -11.121 -19.029 1.00 98.38 116 HIS A C 1
ATOM 877 O O . HIS A 1 116 ? -1.699 -11.571 -17.913 1.00 98.38 116 HIS A O 1
ATOM 883 N N . GLY A 1 117 ? -1.301 -11.583 -20.117 1.00 97.38 117 GLY A N 1
ATOM 884 C CA . GLY A 1 117 ? -0.343 -12.703 -20.077 1.00 97.38 117 GLY A CA 1
ATOM 885 C C . GLY A 1 117 ? 0.920 -12.425 -19.252 1.00 97.38 117 GLY A C 1
ATOM 886 O O . GLY A 1 117 ? 1.506 -13.347 -18.693 1.00 97.38 117 GLY A O 1
ATOM 887 N N . VAL A 1 118 ? 1.284 -11.147 -19.102 1.00 97.12 118 VAL A N 1
ATOM 888 C CA . VAL A 1 118 ? 2.437 -10.696 -18.304 1.00 97.12 118 VAL A CA 1
ATOM 889 C C . VAL A 1 118 ? 2.184 -10.703 -16.793 1.00 97.12 118 VAL A C 1
ATOM 891 O O . VAL A 1 118 ? 3.107 -10.436 -16.023 1.00 97.12 118 VAL A O 1
ATOM 894 N N . ALA A 1 119 ? 0.944 -10.942 -16.358 1.00 97.69 119 ALA A N 1
ATOM 895 C CA . ALA A 1 119 ? 0.543 -10.820 -14.966 1.00 97.69 119 ALA A CA 1
ATOM 896 C C . ALA A 1 119 ? 0.331 -12.186 -14.306 1.00 97.69 119 ALA A C 1
ATOM 898 O O . ALA A 1 119 ? -0.362 -13.052 -14.831 1.00 97.69 119 ALA A O 1
ATOM 899 N N . ASP A 1 120 ? 0.873 -12.335 -13.099 1.00 97.19 120 ASP A N 1
ATOM 900 C CA . ASP A 1 120 ? 0.668 -13.499 -12.242 1.00 97.19 120 ASP A CA 1
ATOM 901 C C . ASP A 1 120 ? 0.073 -13.025 -10.916 1.00 97.19 120 ASP A C 1
ATOM 903 O O . ASP A 1 120 ? 0.776 -12.507 -10.048 1.00 97.19 120 ASP A O 1
ATOM 907 N N . TYR A 1 121 ? -1.246 -13.164 -10.763 1.00 98.62 121 TYR A N 1
ATOM 908 C CA . TYR A 1 121 ? -1.918 -12.758 -9.532 1.00 98.62 121 TYR A CA 1
ATOM 909 C C . TYR A 1 121 ? -1.380 -13.498 -8.305 1.00 98.62 121 TYR A C 1
ATOM 911 O O . TYR A 1 121 ? -1.184 -12.869 -7.268 1.00 98.62 121 TYR A O 1
ATOM 919 N N . GLU A 1 122 ? -1.148 -14.808 -8.404 1.00 98.25 122 GLU A N 1
ATOM 920 C CA . GLU A 1 122 ? -0.712 -15.617 -7.263 1.00 98.25 122 GLU A CA 1
ATOM 921 C C . GLU A 1 122 ? 0.691 -15.189 -6.828 1.00 98.25 122 GLU A C 1
ATOM 923 O O . GLU A 1 122 ? 0.913 -14.894 -5.649 1.00 98.25 122 GLU A O 1
ATOM 928 N N . GLY A 1 123 ? 1.600 -15.040 -7.795 1.00 98.38 123 GLY A N 1
ATOM 929 C CA . GLY A 1 123 ? 2.942 -14.512 -7.572 1.00 98.38 123 GLY A CA 1
ATOM 930 C C . GLY A 1 123 ? 2.933 -13.095 -6.999 1.00 98.38 123 GLY A C 1
ATOM 931 O O . GLY A 1 123 ? 3.598 -12.829 -5.997 1.00 98.38 123 GLY A O 1
ATOM 932 N N . PHE A 1 124 ? 2.143 -12.178 -7.566 1.00 98.69 124 PHE A N 1
ATOM 933 C CA . PHE A 1 124 ? 2.083 -10.789 -7.096 1.00 98.69 124 PHE A CA 1
ATOM 934 C C . PHE A 1 124 ? 1.415 -10.650 -5.728 1.00 98.69 124 PHE A C 1
ATOM 936 O O . PHE A 1 124 ? 1.806 -9.786 -4.939 1.00 98.69 124 PHE A O 1
ATOM 943 N N . LYS A 1 125 ? 0.420 -11.485 -5.416 1.00 98.75 125 LYS A N 1
ATOM 944 C CA . LYS A 1 125 ? -0.212 -11.524 -4.095 1.00 98.75 125 LYS A CA 1
ATOM 945 C C . LYS A 1 125 ? 0.764 -12.039 -3.051 1.00 98.75 125 LYS A C 1
ATOM 947 O O . LYS A 1 125 ? 0.934 -11.393 -2.019 1.00 98.75 125 LYS A O 1
ATOM 952 N N . GLN A 1 126 ? 1.443 -13.153 -3.328 1.00 98.62 126 GLN A N 1
ATOM 953 C CA . GLN A 1 126 ? 2.464 -13.696 -2.431 1.00 98.62 126 GLN A CA 1
ATOM 954 C C . GLN A 1 126 ? 3.583 -12.675 -2.194 1.00 98.62 126 GLN A C 1
ATOM 956 O O . GLN A 1 126 ? 3.972 -12.423 -1.055 1.00 98.62 126 GLN A O 1
ATOM 961 N N . TRP A 1 127 ? 4.040 -12.003 -3.253 1.00 98.56 127 TRP A N 1
ATOM 962 C CA . TRP A 1 127 ? 5.051 -10.958 -3.124 1.00 98.56 127 TRP A CA 1
ATOM 963 C C . TRP A 1 127 ? 4.552 -9.774 -2.282 1.00 98.56 127 TRP A C 1
ATOM 965 O O . TRP A 1 127 ? 5.317 -9.207 -1.503 1.00 98.56 127 TRP A O 1
ATOM 975 N N . CYS A 1 128 ? 3.268 -9.420 -2.371 1.00 98.75 128 CYS A N 1
ATOM 976 C CA . CYS A 1 128 ? 2.662 -8.395 -1.520 1.00 98.75 128 CYS A CA 1
ATOM 977 C C . CYS A 1 128 ? 2.726 -8.786 -0.033 1.00 98.75 128 CYS A C 1
ATOM 979 O O . CYS A 1 128 ? 3.170 -7.988 0.799 1.00 98.75 128 CYS A O 1
ATOM 981 N N . ASP A 1 129 ? 2.356 -10.028 0.292 1.00 98.62 129 ASP A N 1
ATOM 982 C CA . ASP A 1 129 ? 2.390 -10.560 1.660 1.00 98.62 129 ASP A CA 1
ATOM 983 C C . ASP A 1 129 ? 3.809 -10.578 2.246 1.00 98.62 129 ASP A C 1
ATOM 985 O O . ASP A 1 129 ? 3.997 -10.317 3.441 1.00 98.62 129 ASP A O 1
ATOM 989 N N . ASP A 1 130 ? 4.806 -10.868 1.409 1.00 98.44 130 ASP A N 1
ATOM 990 C CA . ASP A 1 130 ? 6.212 -10.907 1.806 1.00 98.44 130 ASP A CA 1
ATOM 991 C C . ASP A 1 130 ? 6.812 -9.501 1.928 1.00 98.44 130 ASP A C 1
ATOM 993 O O . ASP A 1 130 ? 7.548 -9.214 2.877 1.00 98.44 130 ASP A O 1
ATOM 997 N N . TYR A 1 131 ? 6.477 -8.594 1.003 1.00 98.19 131 TYR A N 1
ATOM 998 C CA . TYR A 1 131 ? 7.012 -7.233 0.984 1.00 98.19 131 TYR A CA 1
ATOM 999 C C . TYR A 1 131 ? 6.517 -6.405 2.171 1.00 98.19 131 TYR A C 1
ATOM 1001 O O . TYR A 1 131 ? 7.313 -5.706 2.795 1.00 98.19 131 TYR A O 1
ATOM 1009 N N . PHE A 1 132 ? 5.226 -6.497 2.511 1.00 98.38 132 PHE A N 1
ATOM 1010 C CA . PHE A 1 132 ? 4.612 -5.721 3.596 1.00 98.38 132 PHE A CA 1
ATOM 1011 C C . PHE A 1 132 ? 4.678 -6.406 4.969 1.00 98.38 132 PHE A C 1
ATOM 1013 O O . PHE A 1 132 ? 3.934 -6.049 5.889 1.00 98.38 132 PHE A O 1
ATOM 1020 N N . HIS A 1 133 ? 5.579 -7.374 5.136 1.00 98.69 133 HIS A N 1
ATOM 1021 C CA . HIS A 1 133 ? 5.877 -7.987 6.423 1.00 98.69 133 HIS A CA 1
ATOM 1022 C C . HIS A 1 133 ? 6.680 -7.028 7.322 1.00 98.69 133 HIS A C 1
ATOM 1024 O O . HIS A 1 133 ? 7.565 -6.304 6.864 1.00 98.69 133 HIS A O 1
ATOM 1030 N N . ILE A 1 134 ? 6.386 -7.029 8.624 1.00 98.62 134 ILE A N 1
ATOM 1031 C CA . ILE A 1 134 ? 7.101 -6.284 9.665 1.00 98.62 134 ILE A CA 1
ATOM 1032 C C . ILE A 1 134 ? 7.878 -7.306 10.516 1.00 98.62 134 ILE A C 1
ATOM 1034 O O . ILE A 1 134 ? 7.350 -7.792 11.520 1.00 98.62 134 ILE A O 1
ATOM 1038 N N . PRO A 1 135 ? 9.139 -7.644 10.168 1.00 98.25 135 PRO A N 1
ATOM 1039 C CA . PRO A 1 135 ? 9.867 -8.754 10.787 1.00 98.25 135 PRO A CA 1
ATOM 1040 C C . PRO A 1 135 ? 9.954 -8.701 12.313 1.00 98.25 135 PRO A C 1
ATOM 1042 O O . PRO A 1 135 ? 9.829 -9.725 12.973 1.00 98.25 135 PRO A O 1
ATOM 1045 N N . HIS A 1 136 ? 10.130 -7.511 12.893 1.00 98.19 136 HIS A N 1
ATOM 1046 C CA . HIS A 1 136 ? 10.239 -7.360 14.348 1.00 98.19 136 HIS A CA 1
ATOM 1047 C C . HIS A 1 136 ? 8.896 -7.490 15.092 1.00 98.19 136 HIS A C 1
ATOM 1049 O O . HIS A 1 136 ? 8.881 -7.497 16.321 1.00 98.19 136 HIS A O 1
ATOM 1055 N N . ARG A 1 137 ? 7.776 -7.564 14.365 1.00 97.75 137 ARG A N 1
ATOM 1056 C CA . ARG A 1 137 ? 6.429 -7.833 14.891 1.00 97.75 137 ARG A CA 1
ATOM 1057 C C . ARG A 1 137 ? 5.912 -9.217 14.486 1.00 97.75 137 ARG A C 1
ATOM 1059 O O . ARG A 1 137 ? 4.990 -9.715 15.118 1.00 97.75 137 ARG A O 1
ATOM 1066 N N . GLY A 1 138 ? 6.492 -9.827 13.449 1.00 98.06 138 GLY A N 1
ATOM 1067 C CA . GLY A 1 138 ? 6.026 -11.095 12.883 1.00 98.06 138 GLY A CA 1
ATOM 1068 C C . GLY A 1 138 ? 4.647 -10.998 12.223 1.00 98.06 138 GLY A C 1
ATOM 1069 O O . GLY A 1 138 ? 3.953 -12.005 12.127 1.00 98.06 138 GLY A O 1
ATOM 1070 N N . GLU A 1 139 ? 4.215 -9.798 11.827 1.00 98.44 139 GLU A N 1
ATOM 1071 C CA . GLU A 1 139 ? 2.896 -9.527 11.242 1.00 98.44 139 GLU A CA 1
ATOM 1072 C C . GLU A 1 139 ? 3.040 -8.732 9.939 1.00 98.44 139 GLU A C 1
ATOM 1074 O O . GLU A 1 139 ? 4.025 -8.016 9.740 1.00 98.44 139 GLU A O 1
ATOM 1079 N N . ARG A 1 140 ? 2.054 -8.828 9.048 1.00 98.62 140 ARG A N 1
ATOM 1080 C CA . ARG A 1 140 ? 1.957 -7.982 7.856 1.00 98.62 140 ARG A CA 1
ATOM 1081 C C . ARG A 1 140 ? 1.282 -6.672 8.227 1.00 98.62 140 ARG A C 1
ATOM 1083 O O . ARG A 1 140 ? 0.503 -6.589 9.176 1.00 98.62 140 ARG A O 1
ATOM 1090 N N . ARG A 1 141 ? 1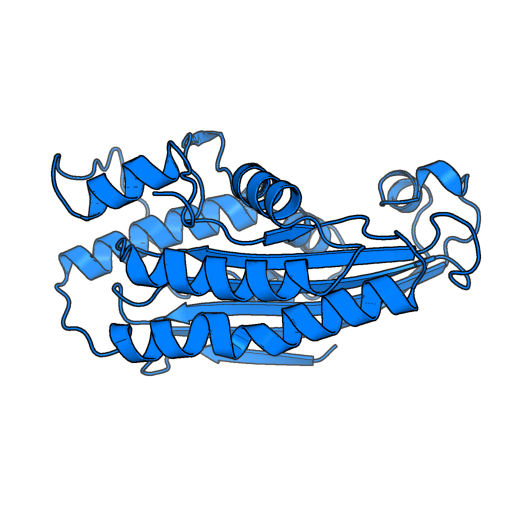.582 -5.626 7.460 1.00 98.12 141 ARG A N 1
ATOM 1091 C CA . ARG A 1 141 ? 0.980 -4.300 7.635 1.00 98.12 141 ARG A CA 1
ATOM 1092 C C . ARG A 1 141 ? -0.547 -4.364 7.527 1.00 98.12 141 ARG A C 1
ATOM 1094 O O . ARG A 1 141 ? -1.233 -3.769 8.358 1.00 98.12 141 ARG A O 1
ATOM 1101 N N . GLY A 1 142 ? -1.041 -5.106 6.538 1.00 98.75 142 GLY A N 1
ATOM 1102 C CA . GLY A 1 142 ? -2.449 -5.243 6.180 1.00 98.75 142 GLY A CA 1
ATOM 1103 C C . GLY A 1 142 ? -2.756 -6.602 5.549 1.00 98.75 142 GLY A C 1
ATOM 1104 O O . GLY A 1 142 ? -1.961 -7.532 5.658 1.00 98.75 142 GLY A O 1
ATOM 1105 N N . VAL A 1 143 ? -3.903 -6.698 4.878 1.00 98.81 143 VAL A N 1
ATOM 1106 C CA . VAL A 1 143 ? -4.414 -7.948 4.279 1.00 98.81 143 VAL A CA 1
ATOM 1107 C C . VAL A 1 143 ? -3.837 -8.246 2.890 1.00 98.81 143 VAL A C 1
ATOM 1109 O O . VAL A 1 143 ? -4.250 -9.213 2.257 1.00 98.81 143 VAL A O 1
ATOM 1112 N N . GLY A 1 144 ? -2.876 -7.435 2.444 1.00 98.56 144 GLY A N 1
ATOM 1113 C CA . GLY A 1 144 ? -2.182 -7.606 1.175 1.00 98.56 144 GLY A CA 1
ATOM 1114 C C . GLY A 1 144 ? -2.937 -6.981 0.006 1.00 98.56 144 GLY A C 1
ATOM 1115 O O . GLY A 1 144 ? -3.637 -5.975 0.154 1.00 98.56 144 GLY A O 1
ATOM 1116 N N . GLY A 1 145 ? -2.718 -7.557 -1.169 1.00 98.69 145 GLY A N 1
ATOM 1117 C CA . GLY A 1 145 ? -3.194 -7.071 -2.453 1.00 98.69 145 GLY A CA 1
ATOM 1118 C C . GLY A 1 145 ? -2.325 -7.659 -3.552 1.00 98.69 145 GLY A C 1
ATOM 1119 O O . GLY A 1 145 ? -2.124 -8.869 -3.575 1.00 98.69 145 GLY A O 1
ATOM 1120 N N . ILE A 1 146 ? -1.771 -6.816 -4.419 1.00 98.75 146 ILE A N 1
ATOM 1121 C CA . ILE A 1 146 ? -0.736 -7.218 -5.379 1.00 98.75 146 ILE A CA 1
ATOM 1122 C C . ILE A 1 146 ? 0.498 -6.334 -5.223 1.00 98.75 146 ILE A C 1
ATOM 1124 O O . ILE A 1 146 ? 0.388 -5.142 -4.931 1.00 98.75 146 ILE A O 1
ATOM 1128 N N . PHE A 1 147 ? 1.674 -6.912 -5.433 1.00 98.62 147 PHE A N 1
ATOM 1129 C CA . PHE A 1 147 ? 2.939 -6.196 -5.525 1.00 98.62 147 PHE A CA 1
ATOM 1130 C C . PHE A 1 147 ? 3.786 -6.813 -6.635 1.00 98.62 147 PHE A C 1
ATOM 1132 O O . PHE A 1 147 ? 3.928 -8.030 -6.711 1.00 98.62 147 PHE A O 1
ATOM 1139 N N . PHE A 1 148 ? 4.356 -5.967 -7.483 1.00 97.81 148 PHE A N 1
ATOM 1140 C CA . PHE A 1 148 ? 5.267 -6.373 -8.541 1.00 97.81 148 PHE A CA 1
ATOM 1141 C C . PHE A 1 148 ? 6.385 -5.343 -8.712 1.00 97.81 148 PHE A C 1
ATOM 1143 O O . PHE A 1 148 ? 6.224 -4.138 -8.487 1.00 97.81 148 PHE A O 1
ATOM 1150 N N . ASP A 1 149 ? 7.546 -5.834 -9.106 1.00 94.62 149 ASP A N 1
ATOM 1151 C CA . ASP A 1 149 ? 8.746 -5.063 -9.404 1.00 94.62 149 ASP A CA 1
ATOM 1152 C C . ASP A 1 149 ? 9.464 -5.754 -10.563 1.00 94.62 149 ASP A C 1
ATOM 1154 O O . ASP A 1 149 ? 9.215 -6.934 -10.813 1.00 94.62 149 ASP A O 1
ATOM 1158 N N . ASP A 1 150 ? 10.337 -5.035 -11.265 1.00 92.81 150 ASP A N 1
ATOM 1159 C CA . ASP A 1 150 ? 11.108 -5.590 -12.387 1.00 92.81 150 ASP A CA 1
ATOM 1160 C C . ASP A 1 150 ? 10.246 -6.245 -13.501 1.00 92.81 150 ASP A C 1
ATOM 1162 O O . ASP A 1 150 ? 10.699 -7.145 -14.213 1.00 92.81 150 ASP A O 1
ATOM 1166 N N . LEU A 1 151 ? 8.998 -5.788 -13.692 1.00 95.19 151 LEU A N 1
ATOM 1167 C CA . LEU A 1 151 ? 8.100 -6.300 -14.731 1.00 95.19 151 LEU A CA 1
ATOM 1168 C C . LEU A 1 151 ? 8.555 -5.813 -16.114 1.00 95.19 151 LEU A C 1
ATOM 1170 O O . LEU A 1 151 ? 8.476 -4.623 -16.427 1.00 95.19 151 LEU A O 1
ATOM 1174 N N . ARG A 1 152 ? 9.023 -6.754 -16.937 1.00 93.69 152 ARG A N 1
ATOM 1175 C CA . ARG A 1 152 ? 9.616 -6.496 -18.262 1.00 93.69 152 ARG A CA 1
ATOM 1176 C C . ARG A 1 152 ? 9.260 -7.541 -19.328 1.00 93.69 152 ARG A C 1
ATOM 1178 O O . ARG A 1 152 ? 9.892 -7.604 -20.379 1.00 93.69 152 ARG A O 1
ATOM 1185 N N . ALA A 1 153 ? 8.280 -8.398 -19.042 1.00 90.50 153 ALA A N 1
ATOM 1186 C CA . ALA A 1 153 ? 7.882 -9.494 -19.921 1.00 90.50 153 ALA A CA 1
ATOM 1187 C C . ALA A 1 153 ? 7.115 -8.991 -21.155 1.00 90.50 153 ALA A C 1
ATOM 1189 O O . ALA A 1 153 ? 6.364 -8.025 -21.077 1.00 90.50 153 ALA A O 1
ATOM 1190 N N . GLU A 1 154 ? 7.300 -9.664 -22.294 1.00 91.56 154 GLU A N 1
ATOM 1191 C CA . GLU A 1 154 ? 6.530 -9.440 -23.535 1.00 91.56 154 GLU A CA 1
ATOM 1192 C C . GLU A 1 154 ? 6.572 -8.003 -24.108 1.00 91.56 154 GLU A C 1
ATOM 1194 O O . GLU A 1 154 ? 5.783 -7.657 -24.985 1.00 91.56 154 GLU A O 1
ATOM 1199 N N . GLY A 1 155 ? 7.531 -7.176 -23.675 1.00 92.69 155 GLY A N 1
ATOM 1200 C CA . GLY A 1 155 ? 7.744 -5.817 -24.184 1.00 92.69 155 GLY A CA 1
ATOM 1201 C C . GLY A 1 155 ? 7.016 -4.717 -23.402 1.00 92.69 155 GLY A C 1
ATOM 1202 O O . GLY A 1 155 ? 6.184 -4.972 -22.525 1.00 92.69 155 GLY A O 1
ATOM 1203 N N . LYS A 1 156 ? 7.368 -3.459 -23.702 1.00 94.88 156 LYS A N 1
ATOM 1204 C CA . LYS A 1 156 ? 6.896 -2.279 -22.956 1.00 94.88 156 LYS A CA 1
ATOM 1205 C C . LYS A 1 156 ? 5.385 -2.116 -23.054 1.00 94.88 156 LYS A C 1
ATOM 1207 O O . LYS A 1 156 ? 4.748 -1.795 -22.058 1.00 94.88 156 LYS A O 1
ATOM 1212 N N . GLU A 1 157 ? 4.812 -2.349 -24.228 1.00 96.88 157 GLU A N 1
ATOM 1213 C CA . GLU A 1 157 ? 3.392 -2.153 -24.507 1.00 96.88 157 GLU A CA 1
ATOM 1214 C C . GLU A 1 157 ? 2.515 -3.132 -23.721 1.00 96.88 157 GLU A C 1
ATOM 1216 O O . GLU A 1 157 ? 1.507 -2.715 -23.155 1.00 96.88 157 GLU A O 1
ATOM 1221 N N . ALA A 1 158 ? 2.913 -4.406 -23.637 1.00 97.88 158 ALA A N 1
ATOM 1222 C CA . ALA A 1 158 ? 2.190 -5.419 -22.868 1.00 97.88 158 ALA A CA 1
ATOM 1223 C C . ALA A 1 158 ? 2.246 -5.117 -21.361 1.00 97.88 158 ALA A C 1
ATOM 1225 O O . ALA A 1 158 ? 1.216 -5.111 -20.684 1.00 97.88 158 ALA A O 1
ATOM 1226 N N . CYS A 1 159 ? 3.433 -4.775 -20.848 1.00 97.81 159 CYS A N 1
ATOM 1227 C CA . CYS A 1 159 ? 3.601 -4.351 -19.458 1.00 97.81 159 CYS A CA 1
ATOM 1228 C C . CYS A 1 159 ? 2.800 -3.078 -19.142 1.00 97.81 159 CYS A C 1
ATOM 1230 O O . CYS A 1 159 ? 2.141 -3.001 -18.106 1.00 97.81 159 CYS A O 1
ATOM 1232 N N . PHE A 1 160 ? 2.829 -2.083 -20.031 1.00 98.12 160 PHE A N 1
ATOM 1233 C CA . PHE A 1 160 ? 2.089 -0.838 -19.853 1.00 98.12 160 PHE A CA 1
ATOM 1234 C C . PHE A 1 160 ? 0.577 -1.071 -19.867 1.00 98.12 160 PHE A C 1
ATOM 1236 O O . PHE A 1 160 ? -0.107 -0.530 -19.005 1.00 98.12 160 PHE A O 1
ATOM 1243 N N . ALA A 1 161 ? 0.062 -1.899 -20.782 1.00 98.50 161 ALA A N 1
ATOM 1244 C CA . ALA A 1 161 ? -1.359 -2.243 -20.833 1.00 98.50 161 ALA A CA 1
ATOM 1245 C C . ALA A 1 161 ? -1.839 -2.886 -19.523 1.00 98.50 161 ALA A C 1
ATOM 1247 O O . ALA A 1 161 ? -2.908 -2.535 -19.025 1.00 98.50 161 ALA A O 1
ATOM 1248 N N . PHE A 1 162 ? -1.029 -3.766 -18.928 1.00 98.56 162 PHE A N 1
ATOM 1249 C CA . PHE A 1 162 ? -1.317 -4.334 -17.613 1.00 98.56 162 PHE A CA 1
ATOM 1250 C C . PHE A 1 162 ? -1.322 -3.271 -16.504 1.00 98.56 162 PHE A C 1
ATOM 1252 O O . PHE A 1 162 ? -2.261 -3.209 -15.709 1.00 98.56 162 PHE A O 1
ATOM 1259 N N . VAL A 1 163 ? -0.290 -2.422 -16.448 1.00 98.38 163 VAL A N 1
ATOM 1260 C CA . VAL A 1 163 ? -0.170 -1.382 -15.414 1.00 98.38 163 VAL A CA 1
ATOM 1261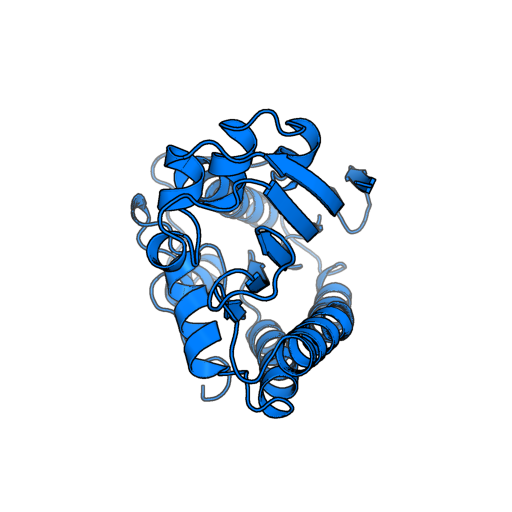 C C . VAL A 1 163 ? -1.291 -0.348 -15.517 1.00 98.38 163 VAL A C 1
ATOM 1263 O O . VAL A 1 163 ? -1.834 0.045 -14.486 1.00 98.38 163 VAL A O 1
ATOM 1266 N N . ASP A 1 164 ? -1.647 0.079 -16.729 1.00 98.38 164 ASP A N 1
ATOM 1267 C CA . ASP A 1 164 ? -2.759 0.999 -16.986 1.00 98.38 164 ASP A CA 1
ATOM 1268 C C . ASP A 1 164 ? -4.089 0.391 -16.529 1.00 98.38 164 ASP A C 1
ATOM 1270 O O . ASP A 1 164 ? -4.837 1.026 -15.782 1.00 98.38 164 ASP A O 1
ATOM 1274 N N . ASP A 1 165 ? -4.343 -0.873 -16.879 1.00 98.31 165 ASP A N 1
ATOM 1275 C CA . ASP A 1 165 ? -5.560 -1.573 -16.480 1.00 98.31 165 ASP A CA 1
ATOM 1276 C C . ASP A 1 165 ? -5.663 -1.688 -14.953 1.00 98.31 165 ASP A C 1
ATOM 1278 O O . ASP A 1 165 ? -6.612 -1.177 -14.358 1.00 98.31 165 ASP A O 1
ATOM 1282 N N . VAL A 1 166 ? -4.650 -2.246 -14.285 1.00 97.69 166 VAL A N 1
ATOM 1283 C CA . VAL A 1 166 ? -4.629 -2.362 -12.818 1.00 97.69 166 VAL A CA 1
ATOM 1284 C C . VAL A 1 166 ? -4.757 -0.994 -12.131 1.00 97.69 166 VAL A C 1
ATOM 1286 O O . VAL A 1 166 ? -5.501 -0.863 -11.156 1.00 97.69 166 VAL A O 1
ATOM 1289 N N . ALA A 1 167 ? -4.086 0.046 -12.637 1.00 98.00 167 ALA A N 1
ATOM 1290 C CA . ALA A 1 167 ? -4.212 1.393 -12.088 1.00 98.00 167 ALA A CA 1
ATOM 1291 C C . ALA A 1 167 ? -5.630 1.959 -12.260 1.00 98.00 167 ALA A C 1
ATOM 1293 O O . ALA A 1 167 ? -6.147 2.607 -11.344 1.00 98.00 167 ALA A O 1
ATOM 1294 N N . SER A 1 168 ? -6.280 1.688 -13.396 1.00 97.75 168 SER A N 1
ATOM 1295 C CA . SER A 1 168 ? -7.654 2.118 -13.678 1.00 97.75 168 SER A CA 1
ATOM 1296 C C . SER A 1 168 ? -8.689 1.438 -12.773 1.00 97.75 168 SER A C 1
ATOM 1298 O O . SER A 1 168 ? -9.687 2.063 -12.406 1.00 97.75 168 SER A O 1
ATOM 1300 N N . GLN A 1 169 ? -8.418 0.205 -12.328 1.00 97.94 169 GLN A N 1
ATOM 1301 C CA . GLN A 1 169 ? -9.289 -0.542 -11.415 1.00 97.94 169 GLN A CA 1
ATOM 1302 C C . GLN A 1 169 ? -9.211 -0.070 -9.954 1.00 97.94 169 GLN A C 1
ATOM 1304 O O . GLN A 1 169 ? -10.014 -0.510 -9.133 1.00 97.94 169 GLN A O 1
ATOM 1309 N N . PHE A 1 170 ? -8.294 0.837 -9.595 1.00 98.31 170 PHE A N 1
ATOM 1310 C CA . PHE A 1 170 ? -8.107 1.270 -8.203 1.00 98.31 170 PHE A CA 1
ATOM 1311 C C . PHE A 1 170 ? -9.405 1.762 -7.539 1.00 98.31 170 PHE A C 1
ATOM 1313 O O . PHE A 1 170 ? -9.700 1.411 -6.395 1.00 98.31 170 PHE A O 1
ATOM 1320 N N . LEU A 1 171 ? -10.193 2.575 -8.251 1.00 98.25 171 LEU A N 1
ATOM 1321 C CA . LEU A 1 171 ? -11.446 3.101 -7.706 1.00 98.25 171 LEU A CA 1
ATOM 1322 C C . LEU A 1 171 ? -12.490 1.996 -7.528 1.00 98.25 171 LEU A C 1
ATOM 1324 O O . LEU A 1 171 ? -13.161 1.986 -6.503 1.00 98.25 171 LEU A O 1
ATOM 1328 N N . GLU A 1 172 ? -12.576 1.047 -8.461 1.00 98.56 172 GLU A N 1
ATOM 1329 C CA . GLU A 1 172 ? -13.457 -0.121 -8.339 1.00 98.56 172 GLU A CA 1
ATOM 1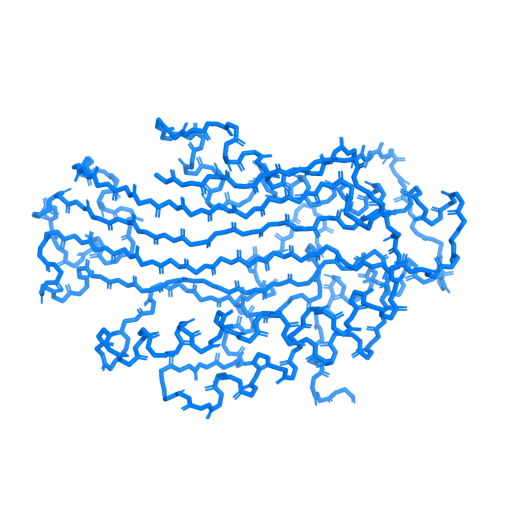330 C C . GLU A 1 172 ? -13.054 -0.996 -7.143 1.00 98.56 172 GLU A C 1
ATOM 1332 O O . GLU A 1 172 ? -13.902 -1.455 -6.380 1.00 98.56 172 GLU A O 1
ATOM 1337 N N . ALA A 1 173 ? -11.750 -1.168 -6.910 1.00 98.69 173 ALA A N 1
ATOM 1338 C CA . ALA A 1 173 ? -11.241 -1.948 -5.788 1.00 98.69 173 ALA A CA 1
ATOM 1339 C C . ALA A 1 173 ? -11.520 -1.289 -4.426 1.00 98.69 173 ALA A C 1
ATOM 1341 O O . ALA A 1 173 ? -11.781 -1.996 -3.454 1.00 98.69 173 ALA A O 1
ATOM 1342 N N . TYR A 1 174 ? -11.464 0.046 -4.328 1.00 98.88 174 TYR A N 1
ATOM 1343 C CA . TYR A 1 174 ? -11.482 0.744 -3.035 1.00 98.88 174 TYR A CA 1
ATOM 1344 C C . TYR A 1 174 ? -12.780 1.496 -2.708 1.00 98.88 174 TYR A C 1
ATOM 1346 O O . TYR A 1 174 ? -13.212 1.485 -1.554 1.00 98.88 174 TYR A O 1
ATOM 1354 N N . MET A 1 175 ? -13.422 2.151 -3.679 1.00 98.56 175 MET A N 1
ATOM 1355 C CA . MET A 1 175 ? -14.586 3.007 -3.410 1.00 98.56 175 MET A CA 1
ATOM 1356 C C . MET A 1 175 ? -15.770 2.246 -2.797 1.00 98.56 175 MET A C 1
ATOM 1358 O O . MET A 1 175 ? -16.289 2.729 -1.789 1.00 98.56 175 MET A O 1
ATOM 1362 N N . PRO A 1 176 ? -16.155 1.043 -3.277 1.00 98.75 176 PRO A N 1
ATOM 1363 C CA . PRO A 1 176 ? -17.247 0.286 -2.664 1.00 98.75 176 PRO A CA 1
ATOM 1364 C C . PRO A 1 176 ? -16.977 -0.071 -1.198 1.00 98.75 176 PRO A C 1
ATOM 1366 O O . PRO A 1 176 ? -17.895 -0.081 -0.380 1.00 98.75 176 PRO A O 1
ATOM 1369 N N . ILE A 1 177 ? -15.716 -0.345 -0.850 1.00 98.88 177 ILE A N 1
ATOM 1370 C CA . ILE A 1 177 ? -15.297 -0.603 0.532 1.00 98.88 177 ILE A CA 1
ATOM 1371 C C . ILE A 1 177 ? -15.451 0.676 1.355 1.00 98.88 177 ILE A C 1
ATOM 1373 O O . ILE A 1 177 ? -16.114 0.681 2.390 1.00 98.88 177 ILE A O 1
ATOM 1377 N N . LEU A 1 178 ? -14.885 1.786 0.881 1.00 98.75 178 LEU A N 1
ATOM 1378 C CA . LEU A 1 178 ? -14.945 3.060 1.587 1.00 98.75 178 LEU A CA 1
ATOM 1379 C C . LEU A 1 178 ? -16.390 3.503 1.848 1.00 98.75 178 LEU A C 1
ATOM 1381 O O . LEU A 1 178 ? -16.708 3.906 2.965 1.00 98.75 178 LEU A O 1
ATOM 1385 N N . GLU A 1 179 ? -17.266 3.401 0.850 1.00 98.62 179 GLU A N 1
ATOM 1386 C CA . GLU A 1 179 ? -18.678 3.780 0.957 1.00 98.62 179 GLU A CA 1
ATOM 1387 C C . GLU A 1 1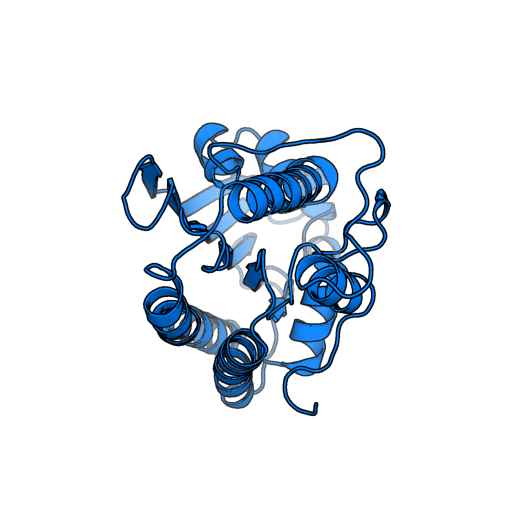79 ? -19.427 2.961 2.010 1.00 98.62 179 GLU A C 1
ATOM 1389 O O . GLU A 1 179 ? -20.200 3.533 2.779 1.00 98.62 179 GLU A O 1
ATOM 1394 N N . ARG A 1 180 ? -19.153 1.653 2.114 1.00 98.69 180 ARG A N 1
ATOM 1395 C CA . ARG A 1 180 ? -19.750 0.795 3.150 1.00 98.69 180 ARG A CA 1
ATOM 1396 C C . ARG A 1 180 ? -19.294 1.158 4.560 1.00 98.69 180 ARG A C 1
ATOM 1398 O O . ARG A 1 180 ? -20.066 1.005 5.504 1.00 98.69 180 ARG A O 1
ATOM 1405 N N . ARG A 1 181 ? -18.036 1.582 4.722 1.00 98.69 181 ARG A N 1
ATOM 1406 C CA . ARG A 1 181 ? -17.394 1.669 6.045 1.00 98.69 181 ARG A CA 1
ATOM 1407 C C . ARG A 1 181 ? -17.286 3.075 6.619 1.00 98.69 181 ARG A C 1
ATOM 1409 O O . ARG A 1 181 ? -17.281 3.224 7.839 1.00 98.69 181 ARG A O 1
ATOM 1416 N N . LYS A 1 182 ? -17.194 4.113 5.780 1.00 98.38 182 LYS A N 1
ATOM 1417 C CA . LYS A 1 182 ? -16.839 5.478 6.216 1.00 98.38 182 LYS A CA 1
ATOM 1418 C C . LYS A 1 182 ? -17.801 6.087 7.246 1.00 98.38 182 LYS A C 1
ATOM 1420 O O . LYS A 1 182 ? -17.351 6.869 8.079 1.00 98.38 182 LYS A O 1
ATOM 1425 N N . ASP A 1 183 ? -19.075 5.693 7.231 1.00 98.38 183 ASP A N 1
ATOM 1426 C CA . ASP A 1 183 ? -20.120 6.238 8.113 1.00 98.38 183 ASP A CA 1
ATOM 1427 C C . ASP A 1 183 ? -20.507 5.286 9.261 1.00 98.38 183 ASP A C 1
ATOM 1429 O O . ASP A 1 183 ? -21.433 5.574 10.021 1.00 98.38 183 ASP A O 1
ATOM 1433 N N . MET A 1 184 ? -19.823 4.144 9.412 1.00 98.62 184 MET A N 1
ATOM 1434 C CA . MET A 1 184 ? -20.124 3.201 10.493 1.00 98.62 184 MET A CA 1
ATOM 1435 C C . MET A 1 184 ? -19.852 3.829 11.871 1.00 98.62 184 MET A C 1
ATOM 1437 O O . MET A 1 184 ? -18.831 4.501 12.044 1.00 98.62 184 MET A O 1
ATOM 1441 N N . PRO A 1 185 ? -20.713 3.604 12.879 1.00 98.50 185 PRO A N 1
ATOM 1442 C CA . PRO A 1 185 ? -20.430 4.061 14.232 1.00 98.50 185 PRO A CA 1
ATOM 1443 C C . PRO A 1 185 ? -19.198 3.340 14.785 1.00 98.50 185 PRO A C 1
ATOM 1445 O O . PRO A 1 185 ? -18.977 2.163 14.501 1.00 98.50 185 PRO A O 1
ATOM 1448 N N . TYR A 1 186 ? -18.416 4.039 15.603 1.00 98.62 186 TYR A N 1
ATOM 1449 C CA . TYR A 1 186 ? -17.257 3.459 16.271 1.00 98.62 186 TYR A CA 1
ATOM 1450 C C . TYR A 1 186 ? -17.093 4.000 17.691 1.00 98.62 186 TYR A C 1
ATOM 1452 O O . TYR A 1 186 ? -17.560 5.095 18.016 1.00 98.62 186 TYR A O 1
ATOM 1460 N N . THR A 1 187 ? -16.411 3.238 18.543 1.00 98.62 187 THR A N 1
ATOM 1461 C CA . THR A 1 187 ? -16.127 3.622 19.931 1.00 98.62 187 THR A CA 1
ATOM 1462 C C . THR A 1 187 ? -14.752 4.290 20.069 1.00 98.62 187 THR A C 1
ATOM 1464 O O . THR A 1 187 ? -13.887 4.143 19.195 1.00 98.62 187 THR A O 1
ATOM 1467 N N . PRO A 1 188 ? -14.493 5.019 21.171 1.00 98.56 188 PRO A N 1
ATOM 1468 C CA . PRO A 1 188 ? -13.165 5.560 21.453 1.00 98.56 188 PRO A CA 1
ATOM 1469 C C . PRO A 1 188 ? -12.060 4.494 21.464 1.00 98.56 188 PRO A C 1
ATOM 1471 O O . PRO A 1 188 ? -10.958 4.759 20.985 1.00 98.56 188 PRO A O 1
ATOM 1474 N N . GLU A 1 189 ? -12.350 3.289 21.951 1.00 98.25 189 GLU A N 1
ATOM 1475 C CA . GLU A 1 189 ? -11.421 2.153 21.987 1.00 98.25 189 GLU A CA 1
ATOM 1476 C C . GLU A 1 189 ? -11.067 1.696 20.568 1.00 98.25 189 GLU A C 1
ATOM 1478 O O . GLU A 1 189 ? -9.893 1.516 20.251 1.00 98.25 189 GLU A O 1
ATOM 1483 N N . GLN A 1 190 ? -12.055 1.629 19.670 1.00 98.69 190 GLN A N 1
ATOM 1484 C CA . GLN A 1 190 ? -11.819 1.276 18.267 1.00 98.69 190 GLN A CA 1
ATOM 1485 C C . GLN A 1 190 ? -10.973 2.328 17.541 1.00 98.69 190 GLN A C 1
ATOM 1487 O O . GLN A 1 190 ? -10.106 2.011 16.720 1.00 98.69 190 GLN A O 1
ATOM 1492 N N . LYS A 1 191 ? -11.164 3.608 17.884 1.00 98.44 191 LYS A N 1
ATOM 1493 C CA . LYS A 1 191 ? -10.310 4.690 17.385 1.00 98.44 191 LYS A CA 1
ATOM 1494 C C . LYS A 1 191 ? -8.884 4.577 17.935 1.00 98.44 191 LYS A C 1
ATOM 1496 O O . LYS A 1 191 ? -7.942 4.814 17.182 1.00 98.44 191 LYS A O 1
ATOM 1501 N N . GLN A 1 192 ? -8.702 4.195 19.202 1.00 98.38 192 GLN A N 1
ATOM 1502 C CA . GLN A 1 192 ? -7.376 3.937 19.784 1.00 98.38 192 GLN A CA 1
ATOM 1503 C C . GLN A 1 192 ? -6.676 2.758 19.102 1.00 98.38 192 GLN A C 1
ATOM 1505 O O . GLN A 1 192 ? -5.499 2.878 18.755 1.00 98.38 192 GLN A O 1
ATOM 1510 N N . TRP A 1 193 ? -7.400 1.672 18.824 1.00 98.75 193 TRP A N 1
ATOM 1511 C CA . TRP A 1 193 ? -6.873 0.542 18.065 1.00 98.75 193 TRP A CA 1
ATOM 1512 C C . TRP A 1 193 ? -6.393 0.955 16.667 1.00 98.75 193 TRP A C 1
ATOM 1514 O O . TRP A 1 193 ? -5.267 0.630 16.285 1.00 98.75 193 TRP A O 1
ATOM 1524 N N . GLN A 1 194 ? -7.162 1.777 15.941 1.00 98.81 194 GLN A N 1
ATOM 1525 C CA . GLN A 1 194 ? -6.708 2.352 14.667 1.00 98.81 194 GLN A CA 1
ATOM 1526 C C . GLN A 1 194 ? -5.380 3.113 14.821 1.00 98.81 194 GLN A C 1
ATOM 1528 O O . GLN A 1 194 ? -4.517 3.018 13.949 1.00 98.81 194 GLN A O 1
ATOM 1533 N N . GLN A 1 195 ? -5.168 3.842 15.923 1.00 98.75 195 GLN A N 1
ATOM 1534 C CA . GLN A 1 195 ? -3.895 4.537 16.153 1.00 98.75 195 GLN A CA 1
ATOM 1535 C C . GLN A 1 195 ? -2.724 3.569 16.363 1.00 98.75 195 GLN A C 1
ATOM 1537 O O . GLN A 1 195 ? -1.624 3.845 15.881 1.00 98.75 195 GLN A O 1
ATOM 1542 N N . LEU A 1 196 ? -2.952 2.435 17.033 1.00 98.75 196 LEU A N 1
ATOM 1543 C CA . LEU A 1 196 ? -1.949 1.376 17.191 1.00 98.75 196 LEU A CA 1
ATOM 1544 C C . LEU A 1 196 ? -1.621 0.713 15.844 1.00 98.75 196 LEU A C 1
ATOM 1546 O O . LEU A 1 196 ? -0.445 0.550 15.509 1.00 98.75 196 LEU A O 1
ATOM 1550 N N . ARG A 1 197 ? -2.638 0.410 15.022 1.00 98.75 197 ARG A N 1
ATOM 1551 C CA . ARG A 1 197 ? -2.446 -0.106 13.652 1.00 98.75 197 ARG A CA 1
ATOM 1552 C C . ARG A 1 197 ? -1.700 0.888 12.762 1.00 98.75 197 ARG A C 1
ATOM 1554 O O . ARG A 1 197 ? -0.787 0.509 12.034 1.00 98.75 197 ARG A O 1
ATOM 1561 N N . ARG A 1 198 ? -2.005 2.181 12.867 1.00 98.69 198 ARG A N 1
ATOM 1562 C CA . ARG A 1 198 ? -1.249 3.248 12.189 1.00 98.69 198 ARG A CA 1
ATOM 1563 C C . ARG A 1 198 ? 0.194 3.355 12.680 1.00 98.69 198 ARG A C 1
ATOM 1565 O O . ARG A 1 198 ? 1.075 3.642 11.876 1.00 98.69 198 ARG A O 1
ATOM 1572 N N . GLY A 1 199 ? 0.459 3.056 13.952 1.00 98.62 199 GLY A N 1
ATOM 1573 C CA . GLY A 1 199 ? 1.819 2.899 14.471 1.00 98.62 199 GLY A CA 1
ATOM 1574 C C . GLY A 1 199 ? 2.607 1.829 13.710 1.00 98.62 199 GLY A C 1
ATOM 1575 O O . GLY A 1 199 ? 3.739 2.078 13.301 1.00 98.62 199 GLY A O 1
ATOM 1576 N N . ARG A 1 200 ? 1.984 0.681 13.405 1.00 98.62 200 ARG A N 1
ATOM 1577 C CA . ARG A 1 200 ? 2.582 -0.374 12.557 1.00 98.62 200 ARG A CA 1
ATOM 1578 C C . ARG A 1 200 ? 2.838 0.095 11.127 1.00 98.62 200 ARG A C 1
ATOM 1580 O O . ARG A 1 200 ? 3.881 -0.213 10.557 1.00 98.62 200 ARG A O 1
ATOM 1587 N N . TYR A 1 201 ? 1.929 0.891 10.564 1.00 98.56 201 TYR A N 1
ATOM 1588 C CA . TYR A 1 201 ? 2.120 1.502 9.244 1.00 98.56 201 TYR A CA 1
ATOM 1589 C C . TYR A 1 201 ? 3.360 2.414 9.212 1.00 98.56 201 TYR A C 1
ATOM 1591 O O . TYR A 1 201 ? 4.170 2.340 8.288 1.00 98.56 201 TYR A O 1
ATOM 1599 N N . VAL A 1 202 ? 3.545 3.232 10.254 1.00 98.50 202 VAL A N 1
ATOM 1600 C CA . VAL A 1 202 ? 4.730 4.092 10.413 1.00 98.50 202 VAL A CA 1
ATOM 1601 C C . VAL A 1 202 ? 6.003 3.263 10.605 1.00 98.50 202 VAL A C 1
ATOM 1603 O O . VAL A 1 202 ? 7.009 3.554 9.960 1.00 98.50 202 VAL A O 1
ATOM 1606 N N . GLU A 1 203 ? 5.965 2.221 11.444 1.00 98.44 203 GLU A N 1
ATOM 1607 C CA . GLU A 1 203 ? 7.090 1.294 11.635 1.00 98.44 203 GLU A CA 1
ATOM 1608 C C . GLU A 1 203 ? 7.553 0.707 10.297 1.00 98.44 203 GLU A C 1
ATOM 1610 O O . GLU A 1 203 ? 8.743 0.747 9.989 1.00 98.44 203 GLU A O 1
ATOM 1615 N N . PHE A 1 204 ? 6.621 0.226 9.469 1.00 98.38 204 PHE A N 1
ATOM 1616 C CA . PHE A 1 204 ? 6.957 -0.310 8.154 1.00 98.38 204 PHE A CA 1
ATOM 1617 C C . PHE A 1 204 ? 7.604 0.740 7.244 1.00 98.38 204 PHE A C 1
ATOM 1619 O O . PHE A 1 204 ? 8.699 0.515 6.720 1.00 98.38 204 PHE A O 1
ATOM 1626 N N . ASN A 1 205 ? 6.959 1.899 7.081 1.00 96.06 205 ASN A N 1
ATOM 1627 C CA . ASN A 1 205 ? 7.418 2.919 6.137 1.00 96.06 205 ASN A CA 1
ATOM 1628 C C . ASN A 1 205 ? 8.802 3.472 6.499 1.00 96.06 205 ASN A C 1
ATOM 1630 O O . ASN A 1 205 ? 9.612 3.733 5.615 1.00 96.06 205 ASN A O 1
ATOM 1634 N N . LEU A 1 206 ? 9.098 3.645 7.789 1.00 96.06 206 LEU A N 1
ATOM 1635 C CA . LEU A 1 206 ? 10.383 4.202 8.216 1.00 96.06 206 LEU A CA 1
ATOM 1636 C C . LEU A 1 206 ? 11.500 3.152 8.283 1.00 96.06 206 LEU A C 1
ATOM 1638 O O . LEU A 1 206 ? 12.664 3.489 8.063 1.00 96.06 206 LEU A O 1
ATOM 1642 N N . VAL A 1 207 ? 11.176 1.889 8.586 1.00 96.19 207 VAL A N 1
ATOM 1643 C CA . VAL A 1 207 ? 12.189 0.854 8.860 1.00 96.19 207 VAL A CA 1
ATOM 1644 C C . VAL A 1 207 ? 12.414 -0.094 7.689 1.00 96.19 207 VAL A C 1
ATOM 1646 O O . VAL A 1 207 ? 13.534 -0.582 7.543 1.00 96.19 207 VAL A O 1
ATOM 1649 N N . TYR A 1 208 ? 11.422 -0.356 6.837 1.00 95.31 208 TYR A N 1
ATOM 1650 C CA . TYR A 1 208 ? 11.502 -1.416 5.821 1.00 95.31 208 TYR A CA 1
ATOM 1651 C C . TYR A 1 208 ? 11.228 -0.945 4.399 1.00 95.31 208 TYR A C 1
ATOM 1653 O O . TYR A 1 208 ? 11.890 -1.441 3.488 1.00 95.31 208 TYR A O 1
ATOM 1661 N N . ASP A 1 209 ? 10.342 0.032 4.204 1.00 92.56 209 ASP A N 1
ATOM 1662 C CA . ASP A 1 209 ? 9.948 0.455 2.861 1.00 92.56 209 ASP A CA 1
ATOM 1663 C C . ASP A 1 209 ? 11.137 0.969 2.027 1.00 92.56 209 ASP A C 1
ATOM 1665 O O . ASP A 1 209 ? 11.803 1.958 2.365 1.00 92.56 209 ASP A O 1
ATOM 1669 N N . ARG A 1 210 ? 11.396 0.285 0.903 1.00 87.69 210 ARG A N 1
ATOM 1670 C CA . ARG A 1 210 ? 12.499 0.607 -0.012 1.00 87.69 210 ARG A CA 1
ATOM 1671 C C . ARG A 1 210 ? 12.309 1.992 -0.628 1.00 87.69 210 ARG A C 1
ATOM 1673 O O . ARG A 1 210 ? 13.275 2.750 -0.708 1.00 87.69 210 ARG A O 1
ATOM 1680 N N . GLY A 1 211 ? 11.074 2.337 -1.004 1.00 82.88 211 GLY A N 1
ATOM 1681 C CA . GLY A 1 211 ? 10.744 3.619 -1.630 1.00 82.88 211 GLY A CA 1
ATOM 1682 C C . GLY A 1 211 ? 11.018 4.806 -0.708 1.00 82.88 211 GLY A C 1
ATOM 1683 O O . GLY A 1 211 ? 11.702 5.754 -1.099 1.00 82.88 211 GLY A O 1
ATOM 1684 N N . THR A 1 212 ? 10.561 4.729 0.544 1.00 85.81 212 THR A N 1
ATOM 1685 C CA . THR A 1 212 ? 10.793 5.765 1.559 1.00 85.81 212 THR A CA 1
ATOM 1686 C C . THR A 1 212 ? 12.280 5.924 1.871 1.00 85.81 212 THR A C 1
ATOM 1688 O O . THR A 1 212 ? 12.797 7.041 1.817 1.00 85.81 212 THR A O 1
ATOM 1691 N N . LYS A 1 213 ? 13.011 4.828 2.120 1.00 84.50 213 LYS A N 1
ATOM 1692 C CA . LYS A 1 213 ? 14.463 4.888 2.374 1.00 84.50 213 LYS A CA 1
ATOM 1693 C C . LYS A 1 213 ? 15.237 5.494 1.210 1.00 84.50 213 LYS A C 1
ATOM 1695 O O . LYS A 1 213 ? 16.086 6.359 1.426 1.00 84.50 213 LYS A O 1
ATOM 1700 N N . PHE A 1 214 ? 14.945 5.059 -0.014 1.00 80.00 214 PHE A N 1
ATOM 1701 C CA . PHE A 1 214 ? 15.572 5.605 -1.214 1.00 80.00 214 PHE A CA 1
ATOM 1702 C C . PHE A 1 214 ? 15.278 7.102 -1.352 1.00 80.00 214 PHE A C 1
ATOM 1704 O O . PHE A 1 214 ? 16.193 7.897 -1.549 1.00 80.00 214 PHE A O 1
ATOM 1711 N N . GLY A 1 215 ? 14.023 7.516 -1.168 1.00 80.56 215 GLY A N 1
ATOM 1712 C CA . GLY A 1 215 ? 13.633 8.923 -1.223 1.00 80.56 215 GLY A CA 1
ATOM 1713 C C . GLY A 1 215 ? 14.335 9.796 -0.179 1.00 80.56 215 GLY A C 1
ATOM 1714 O O . GLY A 1 215 ? 14.728 10.911 -0.502 1.00 80.56 215 GLY A O 1
ATOM 1715 N N . LEU A 1 216 ? 14.504 9.303 1.053 1.00 83.06 216 LEU A N 1
ATOM 1716 C CA . LEU A 1 216 ? 15.153 10.046 2.145 1.00 83.06 216 LEU A CA 1
ATOM 1717 C C . LEU A 1 216 ? 16.680 10.122 2.014 1.00 83.06 216 LEU A C 1
ATOM 1719 O O . LEU A 1 216 ? 17.293 11.053 2.528 1.00 83.06 216 LEU A O 1
ATOM 1723 N N . THR A 1 217 ? 17.297 9.130 1.370 1.00 77.38 217 THR A N 1
ATOM 1724 C CA . THR A 1 217 ? 18.756 9.075 1.161 1.00 77.38 217 THR A CA 1
ATOM 1725 C C . THR A 1 217 ? 19.191 9.743 -0.139 1.00 77.38 217 THR A C 1
ATOM 1727 O O . THR A 1 217 ? 20.359 10.094 -0.296 1.00 77.38 217 THR A O 1
ATOM 1730 N N . THR A 1 218 ? 18.254 9.959 -1.059 1.00 69.94 218 THR A N 1
ATOM 1731 C CA . THR A 1 218 ? 18.443 10.782 -2.254 1.00 69.94 218 THR A CA 1
ATOM 1732 C C . THR A 1 218 ? 17.925 12.199 -2.001 1.00 69.94 218 THR A C 1
ATOM 1734 O O . THR A 1 218 ? 17.202 12.448 -1.042 1.00 69.94 218 THR A O 1
ATOM 1737 N N . ASN A 1 219 ? 18.291 13.172 -2.841 1.00 71.88 219 ASN A N 1
ATOM 1738 C CA . ASN A 1 219 ? 17.861 14.572 -2.694 1.00 71.88 219 ASN A CA 1
ATOM 1739 C C . ASN A 1 219 ? 16.377 14.777 -3.097 1.00 71.88 219 ASN A C 1
ATOM 1741 O O . ASN A 1 219 ? 16.034 15.711 -3.825 1.00 71.88 219 ASN A O 1
ATOM 1745 N N . GLY A 1 220 ? 15.503 13.844 -2.707 1.00 77.94 220 GLY A N 1
ATOM 1746 C CA . GLY A 1 220 ? 14.075 13.858 -2.974 1.00 77.94 220 GLY A CA 1
ATOM 1747 C C . GLY A 1 220 ? 13.338 14.894 -2.125 1.00 77.94 220 GLY A C 1
ATOM 1748 O O . GLY A 1 220 ? 13.803 15.350 -1.081 1.00 77.94 220 GLY A O 1
ATOM 1749 N N . ARG A 1 221 ? 12.136 15.283 -2.565 1.00 84.69 221 ARG A N 1
ATOM 1750 C CA . ARG A 1 221 ? 11.300 16.225 -1.810 1.00 84.69 221 ARG A CA 1
ATOM 1751 C C . ARG A 1 221 ? 10.727 15.530 -0.574 1.00 84.69 221 ARG A C 1
ATOM 1753 O O . ARG A 1 221 ? 9.714 14.842 -0.681 1.00 84.69 221 ARG A O 1
ATOM 1760 N N . ILE A 1 222 ? 11.345 15.760 0.584 1.00 89.44 222 ILE A N 1
ATOM 1761 C CA . ILE A 1 222 ? 11.023 15.108 1.868 1.00 89.44 222 ILE A CA 1
ATOM 1762 C C . ILE A 1 222 ? 9.519 15.124 2.182 1.00 89.44 222 ILE A C 1
ATOM 1764 O O . ILE A 1 222 ? 8.938 14.074 2.431 1.00 89.44 222 ILE A O 1
ATOM 1768 N N . GLU A 1 223 ? 8.852 16.272 2.041 1.00 89.75 223 GLU A N 1
ATOM 1769 C CA . GLU A 1 223 ? 7.397 16.405 2.263 1.00 89.75 223 GLU A CA 1
ATOM 1770 C C . GLU A 1 223 ? 6.540 15.508 1.355 1.00 89.75 223 GLU A C 1
ATOM 1772 O O . GLU A 1 223 ? 5.434 15.106 1.702 1.00 89.75 223 GLU A O 1
ATOM 1777 N N . SER A 1 224 ? 7.032 15.193 0.154 1.00 87.56 224 SER A N 1
ATOM 1778 C CA . SER A 1 224 ? 6.332 14.296 -0.776 1.00 87.56 224 SER A CA 1
ATOM 1779 C C . SER A 1 224 ? 6.560 12.829 -0.429 1.00 87.56 224 SER A C 1
ATOM 1781 O O . SER A 1 224 ? 5.662 12.021 -0.638 1.00 87.56 224 SER A O 1
ATOM 1783 N N . ILE A 1 225 ? 7.727 12.499 0.126 1.00 88.19 225 ILE A N 1
ATOM 1784 C CA . ILE A 1 225 ? 8.078 11.146 0.575 1.00 88.19 225 ILE A CA 1
ATOM 1785 C C . ILE A 1 225 ? 7.302 10.797 1.849 1.00 88.19 225 ILE A C 1
ATOM 1787 O O . ILE A 1 225 ? 6.642 9.765 1.916 1.00 88.19 225 ILE A O 1
ATOM 1791 N N . LEU A 1 226 ? 7.298 11.703 2.830 1.00 93.38 226 LEU A N 1
ATOM 1792 C CA . LEU A 1 226 ? 6.625 11.512 4.120 1.00 93.38 226 LEU A CA 1
ATOM 1793 C C . LEU A 1 226 ? 5.107 11.753 4.068 1.00 93.38 226 LEU A C 1
ATOM 1795 O O . LEU A 1 226 ? 4.417 11.663 5.086 1.00 93.38 226 LEU A O 1
ATOM 1799 N N . MET A 1 227 ? 4.557 12.012 2.878 1.00 93.62 227 MET A N 1
ATOM 1800 C CA . MET A 1 227 ? 3.113 12.087 2.654 1.00 93.62 227 MET A CA 1
ATOM 1801 C C . MET A 1 227 ? 2.400 10.817 3.143 1.00 93.62 227 MET A C 1
ATOM 1803 O O . MET A 1 227 ? 1.303 10.923 3.687 1.00 93.62 227 MET A O 1
ATOM 1807 N N . SER A 1 228 ? 3.056 9.657 3.027 1.00 92.31 228 SER A N 1
ATOM 1808 C CA . SER A 1 228 ? 2.528 8.350 3.428 1.00 92.31 228 SER A CA 1
ATOM 1809 C C . SER A 1 228 ? 2.257 8.206 4.928 1.00 92.31 228 SER A C 1
ATOM 1811 O O . SER A 1 228 ? 1.495 7.324 5.320 1.00 92.31 228 SER A O 1
ATOM 1813 N N . LEU A 1 229 ? 2.865 9.038 5.782 1.00 96.25 229 LEU A N 1
ATOM 1814 C CA . LEU A 1 229 ? 2.665 8.955 7.227 1.00 96.25 229 LEU A CA 1
ATOM 1815 C C . LEU A 1 229 ? 1.267 9.474 7.610 1.00 96.25 229 LEU A C 1
ATOM 1817 O O . LEU A 1 229 ? 0.873 10.530 7.109 1.00 96.25 229 LEU A O 1
ATOM 1821 N N . PRO A 1 230 ? 0.518 8.797 8.498 1.00 96.44 230 PRO A N 1
ATOM 1822 C CA . PRO A 1 230 ? -0.776 9.277 8.983 1.00 96.44 230 PRO A CA 1
ATOM 1823 C C . PRO A 1 230 ? -0.626 10.568 9.804 1.00 96.44 230 PRO A C 1
ATOM 1825 O O . PRO A 1 230 ? 0.475 10.905 10.241 1.00 96.44 230 PRO A O 1
ATOM 1828 N N . LEU A 1 231 ? -1.728 11.295 10.025 1.00 95.50 231 LEU A N 1
ATOM 1829 C CA . LEU A 1 231 ? -1.708 12.518 10.840 1.00 95.50 231 LEU A CA 1
ATOM 1830 C C . LEU A 1 231 ? -1.391 12.201 12.308 1.00 95.50 231 LEU A C 1
ATOM 1832 O O . LEU A 1 231 ? -0.614 12.907 12.946 1.00 95.50 231 LEU A O 1
ATOM 1836 N N . THR A 1 232 ? -1.956 11.106 12.819 1.00 97.88 232 THR A N 1
ATOM 1837 C CA . THR A 1 232 ? -1.687 10.594 14.164 1.00 97.88 232 THR A CA 1
ATOM 1838 C C . THR A 1 232 ? -1.429 9.088 14.149 1.00 97.88 232 THR A C 1
ATOM 1840 O O . THR A 1 232 ? -1.957 8.345 13.315 1.00 97.88 232 THR A O 1
ATOM 1843 N N . ALA A 1 233 ? -0.604 8.641 15.094 1.00 98.44 233 ALA A N 1
ATOM 1844 C CA . ALA A 1 233 ? -0.302 7.242 15.373 1.00 98.44 233 ALA A CA 1
ATOM 1845 C C . ALA A 1 233 ? 0.010 7.079 16.868 1.00 98.44 233 ALA A C 1
ATOM 1847 O O . ALA A 1 233 ? 0.288 8.062 17.561 1.00 98.44 233 ALA A O 1
ATOM 1848 N N . ARG A 1 234 ? -0.042 5.844 17.373 1.00 98.38 234 ARG A N 1
ATOM 1849 C CA . ARG A 1 234 ? 0.160 5.541 18.793 1.00 98.38 234 ARG A CA 1
ATOM 1850 C C . ARG A 1 234 ? 1.028 4.303 18.979 1.00 98.38 234 ARG A C 1
ATOM 1852 O O . ARG A 1 234 ? 0.930 3.344 18.220 1.00 98.38 234 ARG A O 1
ATOM 1859 N N . TRP A 1 235 ? 1.824 4.327 20.044 1.00 98.56 235 TRP A N 1
ATOM 1860 C CA . TRP A 1 235 ? 2.584 3.189 20.546 1.00 98.56 235 TRP A CA 1
ATOM 1861 C C . TRP A 1 235 ? 2.311 3.030 22.031 1.00 98.56 235 TRP A C 1
ATOM 1863 O O . TRP A 1 235 ? 2.356 4.003 22.782 1.00 98.56 235 TRP A O 1
ATOM 1873 N N . GLU A 1 236 ? 2.048 1.799 22.446 1.00 97.62 236 GLU A N 1
ATOM 1874 C CA . GLU A 1 236 ? 1.833 1.441 23.841 1.00 97.62 236 GLU A CA 1
ATOM 1875 C C . GLU A 1 236 ? 2.761 0.301 24.233 1.00 97.62 236 GLU A C 1
ATOM 1877 O O . GLU A 1 236 ? 3.016 -0.622 23.453 1.00 97.62 236 GLU A O 1
ATOM 1882 N N . TYR A 1 237 ? 3.288 0.386 25.451 1.00 97.00 237 TYR A N 1
ATOM 1883 C CA . TYR A 1 237 ? 4.177 -0.624 25.996 1.00 97.00 237 TYR A CA 1
ATOM 1884 C C . TYR A 1 237 ? 3.393 -1.903 26.309 1.00 97.00 237 TYR A C 1
ATOM 1886 O O . TYR A 1 237 ? 2.433 -1.855 27.071 1.00 97.00 237 TYR A O 1
ATOM 1894 N N . CYS A 1 238 ? 3.815 -3.029 25.724 1.00 93.31 238 CYS A N 1
ATOM 1895 C CA . CYS A 1 238 ? 3.227 -4.358 25.937 1.00 93.31 238 CYS A CA 1
ATOM 1896 C C . CYS A 1 238 ? 1.696 -4.427 25.757 1.00 93.31 238 CYS A C 1
ATOM 1898 O O . CYS A 1 238 ? 1.028 -5.179 26.458 1.00 93.31 238 CYS A O 1
ATOM 1900 N N . HIS A 1 239 ? 1.133 -3.647 24.828 1.00 95.88 239 HIS A N 1
ATOM 1901 C CA . HIS A 1 239 ? -0.279 -3.774 24.467 1.00 95.88 239 HIS A CA 1
ATOM 1902 C C . HIS A 1 239 ? -0.544 -5.123 23.783 1.00 95.88 239 HIS A C 1
ATOM 1904 O O . HIS A 1 239 ? 0.086 -5.440 22.771 1.00 95.88 239 HIS A O 1
ATOM 1910 N N . GLU A 1 240 ? -1.557 -5.845 24.258 1.00 94.25 240 GLU A N 1
ATOM 1911 C CA . GLU A 1 240 ? -2.059 -7.087 23.669 1.00 94.25 240 GLU A CA 1
ATOM 1912 C C . GLU A 1 240 ? -3.549 -6.944 23.338 1.00 94.25 240 GLU A C 1
ATOM 1914 O O . GLU A 1 240 ? -4.322 -6.403 24.131 1.00 94.25 240 GLU A O 1
ATOM 1919 N N . ALA A 1 241 ? -3.957 -7.418 22.157 1.00 96.19 241 ALA A N 1
ATOM 1920 C CA . ALA A 1 241 ? -5.372 -7.483 21.807 1.00 96.19 241 ALA A CA 1
ATOM 1921 C C . ALA A 1 241 ? -6.083 -8.507 22.702 1.00 96.19 241 ALA A C 1
ATOM 1923 O O . ALA A 1 241 ? -5.525 -9.552 23.044 1.00 96.19 241 ALA A O 1
ATOM 1924 N N . LYS A 1 242 ? -7.329 -8.216 23.082 1.00 96.50 242 LYS A N 1
ATOM 1925 C CA . LYS A 1 242 ? -8.100 -9.116 23.937 1.00 96.50 242 LYS A CA 1
ATOM 1926 C C . LYS A 1 242 ? -8.418 -10.408 23.163 1.00 96.50 242 LYS A C 1
ATOM 1928 O O . LYS A 1 242 ? -8.959 -10.320 22.065 1.00 96.50 242 LYS A O 1
ATOM 1933 N N . PRO A 1 243 ? -8.152 -11.606 23.715 1.00 96.50 243 PRO A N 1
ATOM 1934 C CA . PRO A 1 243 ? -8.474 -12.854 23.029 1.00 96.50 243 PRO A CA 1
ATOM 1935 C C . PRO A 1 243 ? -9.951 -12.928 22.618 1.00 96.50 243 PRO A C 1
ATOM 1937 O O . PRO A 1 243 ? -10.837 -12.630 23.424 1.00 96.50 243 PRO A O 1
ATOM 1940 N N . GLY A 1 244 ? -10.201 -13.328 21.368 1.00 95.62 244 GLY A N 1
ATOM 1941 C CA . GLY A 1 244 ? -11.543 -13.434 20.788 1.00 95.62 244 GLY A CA 1
ATOM 1942 C C . GLY A 1 244 ? -12.206 -12.104 20.414 1.00 95.62 244 GLY A C 1
ATOM 1943 O O . GLY A 1 244 ? -13.397 -12.109 20.115 1.00 95.62 244 GLY A O 1
ATOM 1944 N N . SER A 1 245 ? -11.489 -10.976 20.459 1.00 98.19 245 SER A N 1
ATOM 1945 C CA . SER A 1 245 ? -11.989 -9.697 19.942 1.00 98.19 245 SER A CA 1
ATOM 1946 C C . SER A 1 245 ? -11.717 -9.535 18.443 1.00 98.19 245 SER A C 1
ATOM 1948 O O . SER A 1 245 ? -10.867 -10.227 17.880 1.00 98.19 245 SER A O 1
ATOM 1950 N N . ASP A 1 246 ? -12.392 -8.581 17.800 1.00 98.12 246 ASP A N 1
ATOM 1951 C CA . ASP A 1 246 ? -12.195 -8.292 16.373 1.00 98.12 246 ASP A CA 1
ATOM 1952 C C . ASP A 1 246 ? -10.754 -7.830 16.069 1.00 98.12 246 ASP A C 1
ATOM 1954 O O . ASP A 1 246 ? -10.212 -8.101 14.996 1.00 98.12 246 ASP A O 1
ATOM 1958 N N . GLU A 1 247 ? -10.091 -7.175 17.030 1.00 98.56 247 GLU A N 1
ATOM 1959 C CA . GLU A 1 247 ? -8.669 -6.828 16.942 1.00 98.56 247 GLU A CA 1
ATOM 1960 C C . GLU A 1 247 ? -7.782 -8.076 16.869 1.00 98.56 247 GLU A C 1
ATOM 1962 O O . GLU A 1 247 ? -6.845 -8.116 16.071 1.00 98.56 247 GLU A O 1
ATOM 1967 N N . ALA A 1 248 ? -8.075 -9.098 17.683 1.00 98.25 248 ALA A N 1
ATOM 1968 C CA . ALA A 1 248 ? -7.339 -10.359 17.671 1.00 98.25 248 ALA A CA 1
ATOM 1969 C C . ALA A 1 248 ? -7.567 -11.128 16.361 1.00 98.25 248 ALA A C 1
ATOM 1971 O O . ALA A 1 248 ? -6.604 -11.629 15.784 1.00 98.25 248 ALA A O 1
ATOM 1972 N N . VAL A 1 249 ? -8.802 -11.136 15.845 1.00 97.88 249 VAL A N 1
ATOM 1973 C CA . VAL A 1 249 ? -9.143 -11.757 14.552 1.00 97.88 249 VAL A CA 1
ATOM 1974 C C . VAL A 1 249 ? -8.351 -11.127 13.405 1.00 97.88 249 VAL A C 1
ATOM 1976 O O . VAL A 1 249 ? -7.822 -11.838 12.551 1.00 97.88 249 VAL A O 1
ATOM 1979 N N . LEU A 1 250 ? -8.204 -9.796 13.391 1.00 98.50 250 LEU A N 1
ATOM 1980 C CA . LEU A 1 250 ? -7.325 -9.148 12.419 1.00 98.50 250 LEU A CA 1
ATOM 1981 C C . LEU A 1 250 ? -5.871 -9.606 12.603 1.00 98.50 250 LEU A C 1
ATOM 1983 O O . LEU A 1 250 ? -5.217 -9.954 11.626 1.00 98.50 250 LEU A O 1
ATOM 1987 N N . LEU A 1 251 ? -5.342 -9.605 13.829 1.00 98.50 251 LEU A N 1
ATOM 1988 C CA . LEU A 1 251 ? -3.945 -9.988 14.063 1.00 98.50 251 LEU A CA 1
ATOM 1989 C C . LEU A 1 251 ? -3.633 -11.414 13.589 1.00 98.50 251 LEU A C 1
ATOM 1991 O O . LEU A 1 251 ? -2.549 -11.631 13.052 1.00 98.50 251 LEU A O 1
ATOM 1995 N N . GLU A 1 252 ? -4.562 -12.361 13.723 1.00 98.06 252 GLU A N 1
ATOM 1996 C CA . GLU A 1 252 ? -4.390 -13.732 13.222 1.00 98.06 252 GLU A CA 1
ATOM 1997 C C . GLU A 1 252 ? -4.073 -13.756 11.721 1.00 98.06 252 GLU A C 1
ATOM 1999 O O . GLU A 1 252 ? -3.056 -14.327 11.321 1.00 98.06 252 GLU A O 1
ATOM 2004 N N . VAL A 1 253 ? -4.866 -13.061 10.896 1.00 97.94 253 VAL A N 1
ATOM 2005 C CA . VAL A 1 253 ? -4.630 -13.008 9.440 1.00 97.94 253 VAL A CA 1
ATOM 2006 C C . VAL A 1 253 ? -3.390 -12.191 9.069 1.00 97.94 253 VAL A C 1
ATOM 2008 O O . VAL A 1 253 ? -2.760 -12.445 8.046 1.00 97.94 253 VAL A O 1
ATOM 2011 N N . LEU A 1 254 ? -2.988 -11.228 9.904 1.00 98.56 254 LEU A N 1
ATOM 2012 C CA . LEU A 1 254 ? -1.744 -10.481 9.695 1.00 98.56 254 LEU A CA 1
ATOM 2013 C C . LEU A 1 254 ? -0.506 -11.314 10.061 1.00 98.56 254 LEU A C 1
ATOM 2015 O O . LEU A 1 254 ? 0.549 -11.158 9.442 1.00 98.56 254 LEU A O 1
ATOM 2019 N N . HIS A 1 255 ? -0.602 -12.213 11.039 1.00 98.31 255 HIS A N 1
ATOM 2020 C CA . HIS A 1 255 ? 0.455 -13.175 11.357 1.00 98.31 255 HIS A CA 1
ATOM 2021 C C . HIS A 1 255 ? 0.518 -14.320 10.341 1.00 98.31 255 HIS A C 1
ATOM 2023 O O . HIS A 1 255 ? 1.607 -14.808 10.027 1.00 98.31 255 HIS A O 1
ATOM 2029 N N . GLN A 1 256 ? -0.629 -14.731 9.805 1.00 97.50 256 GLN A N 1
ATOM 2030 C CA . GLN A 1 256 ? -0.756 -15.823 8.846 1.00 97.50 256 GLN A CA 1
ATOM 2031 C C . GLN A 1 256 ? -1.655 -15.386 7.680 1.00 97.50 256 GLN A C 1
ATOM 2033 O O . GLN A 1 256 ? -2.870 -15.570 7.750 1.00 97.50 256 GLN A O 1
ATOM 2038 N N . PRO A 1 257 ? -1.076 -14.797 6.613 1.00 96.44 257 PRO A N 1
A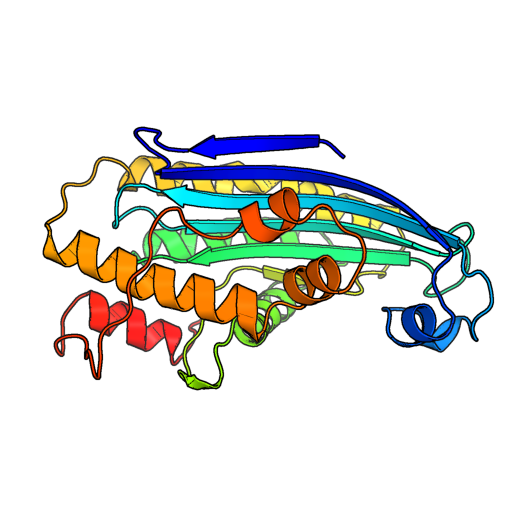TOM 2039 C CA . PRO A 1 257 ? -1.819 -14.412 5.425 1.00 96.44 257 PRO A CA 1
ATOM 2040 C C . PRO A 1 257 ? -2.602 -15.588 4.865 1.00 96.44 257 PRO A C 1
ATOM 2042 O O . PRO A 1 257 ? -2.112 -16.717 4.814 1.00 96.44 257 PRO A O 1
ATOM 2045 N N . VAL A 1 258 ? -3.814 -15.296 4.418 1.00 97.25 258 VAL A N 1
ATOM 2046 C CA . VAL A 1 258 ? -4.744 -16.284 3.877 1.00 97.25 258 VAL A CA 1
ATOM 2047 C C . VAL A 1 258 ? -4.936 -16.072 2.382 1.00 97.25 258 VAL A C 1
ATOM 2049 O O . VAL A 1 258 ? -4.611 -15.013 1.836 1.00 97.25 258 VAL A O 1
ATOM 2052 N N . ASP A 1 259 ? -5.461 -17.086 1.707 1.00 97.19 259 ASP A N 1
ATOM 2053 C CA . ASP A 1 259 ? -6.002 -16.929 0.364 1.00 97.19 259 ASP A CA 1
ATOM 2054 C C . ASP A 1 259 ? -7.434 -16.395 0.465 1.00 97.19 259 ASP A C 1
ATOM 2056 O O . ASP A 1 259 ? -8.348 -17.109 0.868 1.00 97.19 259 ASP A O 1
ATOM 2060 N N . TRP A 1 260 ? -7.623 -15.121 0.126 1.00 98.19 260 TRP A N 1
ATOM 2061 C CA . TRP A 1 260 ? -8.927 -14.466 0.208 1.00 98.19 260 TRP A CA 1
ATOM 2062 C C . TRP A 1 260 ? -9.934 -14.970 -0.826 1.00 98.19 260 TRP A C 1
ATOM 2064 O O . TRP A 1 260 ? -11.122 -14.735 -0.647 1.00 98.19 260 TRP A O 1
ATOM 2074 N N . LEU A 1 261 ? -9.500 -15.626 -1.904 1.00 97.19 261 LEU A N 1
ATOM 2075 C CA . LEU A 1 261 ? -10.387 -16.008 -3.008 1.00 97.19 261 LEU A CA 1
ATOM 2076 C C . LEU A 1 261 ? -10.810 -17.480 -2.967 1.00 97.19 261 LEU A C 1
ATOM 2078 O O . LEU A 1 261 ? -11.742 -17.852 -3.676 1.00 97.19 261 LEU A O 1
ATOM 2082 N N . ASN A 1 262 ? -10.172 -18.291 -2.120 1.00 91.75 262 ASN A N 1
ATOM 2083 C CA . ASN A 1 262 ? -10.450 -19.724 -1.968 1.00 91.75 262 ASN A CA 1
ATOM 2084 C C . ASN A 1 262 ? -10.766 -20.134 -0.514 1.00 91.75 262 ASN A C 1
ATOM 2086 O O . ASN A 1 262 ? -10.555 -21.290 -0.141 1.00 91.75 262 ASN A O 1
ATOM 2090 N N . ARG A 1 263 ? -11.227 -19.188 0.313 1.00 71.44 263 ARG A N 1
ATOM 2091 C CA . ARG A 1 263 ? -11.544 -19.407 1.732 1.00 71.44 263 ARG A CA 1
ATOM 2092 C C . ARG A 1 263 ? -12.919 -20.032 1.962 1.00 71.44 263 ARG A C 1
ATOM 2094 O O . ARG A 1 263 ? -13.861 -19.700 1.210 1.00 71.44 263 ARG A O 1
#

Secondary structure (DSSP, 8-state):
-EEEEEES-SSBSEEEEEEEEEEEE--HHHHHHSTTTTTSTT---EEEEEEEEEEE-BSSTTSPEEEEEEEEEEETTS-STTSEEEEEEEEEE-SS--HHHHHHHHHHHHHHHTT-TT--HHHHHHHHHHHTEETTTTEESSSEEEEEEEE-TT-HHHHHHHHHHHHHTHHHHHHHHHHHHTT----HHHHHHHHHHHHHHHHHHHHT-HHHHHHHHTT--HHHHGGGS-S-----TT--PPTTSHHHHHHHHHHS---SS--

Sequence (263 aa):
GRSRVFSEGEVFEKAGVNVSVVQGTLSPEAAAKMGGGHELDGSDLSFFATGLSLVLPPHNPMAPTVHANYRYFERGDGEAEGSWWFGGGSDLTPSYLFEEDAVHFHSVHKAACDRHGVADYEGFKQWCDDYFHIPHRGERRGVGGIFFDDLRAEGKEACFAFVDDVASQFLEAYMPILERRKDMPYTPEQKQWQQLRRGRYVEFNLVYDRGTKFGLTTNGRIESILMSLPLTARWEYCHEAKPGSDEAVLLEVLHQPVDWLNR